Protein AF-A0A533X946-F1 (afdb_monomer_lite)

pLDDT: mean 72.22, std 24.06, range [24.86, 98.38]

Sequence (291 aa):
MRWPLGLLCRGLSRRAGWLLCLAQVRTSFFHLSPDLLTFFNRPIFSWRFLQRPCRRFKGPSRAKWNPVLLARELNPACLVKLPRFTRNELIILVAIGVLTPLIDDRVEHFLVTFFANISGSLNVFDYTGGPLNSDLLISWEQYGGVLAGFLVRKPGAATLAMTINGFGQFFRDGFVGPHHLFYGFAGLGADVVFWAFRYKRYDAAASSLAGIAAQFFWVPLTYAYHVTYIYPLSFIGTDLVTRVFGGAVGNGLIGAGIGVAILEAGRRAGLRLGSGKLPEMPSAPVRFERA

Foldseek 3Di:
DDDDDDDDDDDDDPPPVVVVVVVVVVVVVVPPDPCVVVVVVDPPDDPPVPFDCDDDPPDDDDDDDDPVVVVVPPDPVRPPPFDDDDPVLVVVLLCLLQVLLVVLVVQLVVVLVVVVVCCVPDVPDPVVPPDQVVLLSNLQSLLSLLLQCLQRLGALRSLSSQCSNLVNQCVVVPPLRPLSNCSSQLSVQLSVLCVVVVSPDQALVSLLNSLLRSLVSCVVSCVPSVVCVVDDPVSVVSSNVSSSVSSSVSNRVVSSVVNVVVCVVCVVVVHPRGDDDDPPHPPDPDDPDDD

Radius of gyration: 22.9 Å; chains: 1; bounding box: 69×70×53 Å

Structure (mmCIF, N/CA/C/O backbone):
data_AF-A0A533X946-F1
#
_entry.id   AF-A0A533X946-F1
#
loop_
_atom_site.group_PDB
_atom_site.id
_atom_site.type_symbol
_atom_site.label_atom_id
_atom_site.label_alt_id
_atom_site.label_comp_id
_atom_site.label_asym_id
_atom_site.label_entity_id
_atom_site.label_seq_id
_atom_site.pdbx_PDB_ins_code
_atom_site.Cartn_x
_atom_site.Cartn_y
_atom_site.Cartn_z
_atom_site.occupancy
_atom_site.B_iso_or_equiv
_atom_site.auth_seq_id
_atom_site.auth_comp_id
_atom_site.auth_asym_id
_atom_site.auth_atom_id
_atom_site.pdbx_PDB_model_num
ATOM 1 N N . MET A 1 1 ? 27.924 7.967 -18.794 1.00 30.27 1 MET A N 1
ATOM 2 C CA . MET A 1 1 ? 28.129 9.320 -18.228 1.00 30.27 1 MET A CA 1
ATOM 3 C C . MET A 1 1 ? 28.154 9.205 -16.710 1.00 30.27 1 MET A C 1
ATOM 5 O O . MET A 1 1 ? 27.146 8.823 -16.137 1.00 30.27 1 MET A O 1
ATOM 9 N N . ARG A 1 2 ? 29.312 9.429 -16.074 1.00 26.77 2 ARG A N 1
ATOM 10 C CA . ARG A 1 2 ? 29.473 9.464 -14.608 1.00 26.77 2 ARG A CA 1
ATOM 11 C C . ARG A 1 2 ? 29.521 10.930 -14.179 1.00 26.77 2 ARG A C 1
ATOM 13 O O . ARG A 1 2 ? 30.328 11.669 -14.733 1.00 26.77 2 ARG A O 1
ATOM 20 N N . TRP A 1 3 ? 28.688 11.330 -13.223 1.00 24.86 3 TRP A N 1
ATOM 21 C CA . TRP A 1 3 ? 28.738 12.659 -12.603 1.00 24.86 3 TRP A CA 1
ATOM 22 C C . TRP A 1 3 ? 29.331 12.562 -11.188 1.00 24.86 3 TRP A C 1
ATOM 24 O O . TRP A 1 3 ? 29.092 11.559 -10.510 1.00 24.86 3 TRP A O 1
ATOM 34 N N . PRO A 1 4 ? 30.134 13.546 -10.741 1.00 34.59 4 PRO A N 1
ATOM 35 C CA . PRO A 1 4 ? 30.885 13.456 -9.497 1.00 34.59 4 PRO A CA 1
ATOM 36 C C . PRO A 1 4 ? 30.054 13.956 -8.306 1.00 34.59 4 PRO A C 1
ATOM 38 O O . PRO A 1 4 ? 29.604 15.097 -8.276 1.00 34.59 4 PRO A O 1
ATOM 41 N N . LEU A 1 5 ? 29.901 13.104 -7.293 1.00 32.34 5 LEU A N 1
ATOM 42 C CA . LEU A 1 5 ? 29.461 13.476 -5.948 1.00 32.34 5 LEU A CA 1
ATOM 43 C C . LEU A 1 5 ? 30.700 13.820 -5.118 1.00 32.34 5 LEU A C 1
ATOM 45 O O . LEU A 1 5 ? 31.464 12.941 -4.722 1.00 32.34 5 LEU A O 1
ATOM 49 N N . GLY A 1 6 ? 30.908 15.104 -4.854 1.00 29.08 6 GLY A N 1
ATOM 50 C CA . GLY A 1 6 ? 31.961 15.559 -3.962 1.00 29.08 6 GLY A CA 1
ATOM 51 C C . GLY A 1 6 ? 31.770 17.017 -3.576 1.00 29.08 6 GLY A C 1
ATOM 52 O O . GLY A 1 6 ? 31.586 17.856 -4.444 1.00 29.08 6 GLY A O 1
ATOM 53 N N . LEU A 1 7 ? 31.904 17.278 -2.273 1.00 32.03 7 LEU A N 1
ATOM 54 C CA . LEU A 1 7 ? 31.881 18.574 -1.584 1.00 32.03 7 LEU A CA 1
ATOM 55 C C . LEU A 1 7 ? 30.505 19.130 -1.198 1.00 32.03 7 LEU A C 1
ATOM 57 O O . LEU A 1 7 ? 30.005 20.057 -1.814 1.00 32.03 7 LEU A O 1
ATOM 61 N N . LEU A 1 8 ? 29.991 18.676 -0.053 1.00 32.28 8 LEU A N 1
ATOM 62 C CA . LEU A 1 8 ? 29.685 19.581 1.064 1.00 32.28 8 LEU A CA 1
ATOM 63 C C . LEU A 1 8 ? 29.530 18.746 2.347 1.00 32.28 8 LEU A C 1
ATOM 65 O O . LEU A 1 8 ? 28.508 18.105 2.536 1.00 32.28 8 LEU A O 1
ATOM 69 N N . CYS A 1 9 ? 30.604 18.676 3.145 1.00 33.53 9 CYS A N 1
ATOM 70 C CA . CYS A 1 9 ? 30.676 18.311 4.578 1.00 33.53 9 CYS A CA 1
ATOM 71 C C . CYS A 1 9 ? 32.059 17.717 4.901 1.00 33.53 9 CYS A C 1
ATOM 73 O O . CYS A 1 9 ? 32.204 16.545 5.249 1.00 33.53 9 CYS A O 1
ATOM 75 N N . ARG A 1 10 ? 33.112 18.536 4.789 1.00 34.34 10 ARG A N 1
ATOM 76 C CA . ARG A 1 10 ? 34.357 18.293 5.529 1.00 34.34 10 ARG A CA 1
ATOM 77 C C . ARG A 1 10 ? 34.347 19.203 6.747 1.00 34.34 10 ARG A C 1
ATOM 79 O O . ARG A 1 10 ? 34.322 20.415 6.592 1.00 34.34 10 ARG A O 1
ATOM 86 N N . GLY A 1 11 ? 34.406 18.599 7.930 1.00 35.34 11 GLY A N 1
ATOM 87 C CA . GLY A 1 11 ? 34.792 19.300 9.151 1.00 35.34 11 GLY A CA 1
ATOM 88 C C . GLY A 1 11 ? 33.697 19.446 10.198 1.00 35.34 11 GLY A C 1
ATOM 89 O O . GLY A 1 11 ? 33.348 20.562 10.537 1.00 35.34 11 GLY A O 1
ATOM 90 N N . LEU A 1 12 ? 33.202 18.338 10.760 1.00 34.66 12 LEU A N 1
ATOM 91 C CA . LEU A 1 12 ? 32.706 18.313 12.143 1.00 34.66 12 LEU A CA 1
ATOM 92 C C . LEU A 1 12 ? 32.782 16.883 12.705 1.00 34.66 12 LEU A C 1
ATOM 94 O O . LEU A 1 12 ? 32.449 15.901 12.044 1.00 34.66 12 LEU A O 1
ATOM 98 N N . SER A 1 13 ? 33.307 16.786 13.925 1.00 38.44 13 SER A N 1
ATOM 99 C CA . SER A 1 13 ? 33.617 15.559 14.667 1.00 38.44 13 SER A CA 1
ATOM 100 C C . SER A 1 13 ? 32.424 14.591 14.783 1.00 38.44 13 SER A C 1
ATOM 102 O O . SER A 1 13 ? 31.322 14.965 15.189 1.00 38.44 13 SER A O 1
ATOM 104 N N . ARG A 1 14 ? 32.681 13.309 14.470 1.00 45.84 14 ARG A N 1
ATOM 105 C CA . ARG A 1 14 ? 31.709 12.212 14.260 1.00 45.84 14 ARG A CA 1
ATOM 106 C C . ARG A 1 14 ? 30.836 11.810 15.461 1.00 45.84 14 ARG A C 1
ATOM 108 O O . ARG A 1 14 ? 30.010 10.919 15.300 1.00 45.84 14 ARG A O 1
ATOM 115 N N . ARG A 1 15 ? 30.968 12.416 16.646 1.00 39.94 15 ARG A N 1
ATOM 116 C CA . ARG A 1 15 ? 30.149 12.036 17.822 1.00 39.94 15 ARG A CA 1
ATOM 117 C C . ARG A 1 15 ? 29.290 13.155 18.415 1.00 39.94 15 ARG A C 1
ATOM 119 O O . ARG A 1 15 ? 28.315 12.843 19.084 1.00 39.94 15 ARG A O 1
ATOM 126 N N . ALA A 1 16 ? 29.571 14.427 18.122 1.00 36.31 16 ALA A N 1
ATOM 127 C CA . ALA A 1 16 ? 28.814 15.552 18.690 1.00 36.31 16 ALA A CA 1
ATOM 128 C C . ALA A 1 16 ? 27.692 16.075 17.768 1.00 36.31 16 ALA A C 1
ATOM 130 O O . ALA A 1 16 ? 26.667 16.545 18.256 1.00 36.31 16 ALA A O 1
ATOM 131 N N . GLY A 1 17 ? 27.834 15.942 16.441 1.00 37.16 17 GLY A N 1
ATOM 132 C CA . GLY A 1 17 ? 26.843 16.457 15.479 1.00 37.16 17 GLY A CA 1
ATOM 133 C C . GLY A 1 17 ? 25.493 15.726 15.497 1.00 37.16 17 GLY A C 1
ATOM 134 O O . GLY A 1 17 ? 24.455 16.339 15.264 1.00 37.16 17 GLY A O 1
ATOM 135 N N . TRP A 1 18 ? 25.484 14.433 15.838 1.00 36.62 18 TRP A N 1
ATOM 136 C CA . TRP A 1 18 ? 24.264 13.614 15.843 1.00 36.62 18 TRP A CA 1
ATOM 137 C C . TRP A 1 18 ? 23.292 13.978 16.970 1.00 36.62 18 TRP A C 1
ATOM 139 O O . TRP A 1 18 ? 22.083 13.991 16.753 1.00 36.62 18 TRP A O 1
ATOM 149 N N . LEU A 1 19 ? 23.802 14.328 18.155 1.00 34.16 19 LEU A N 1
ATOM 150 C CA . LEU A 1 19 ? 22.962 14.693 19.302 1.00 34.16 19 LEU A CA 1
ATOM 151 C C . LEU A 1 19 ? 22.328 16.081 19.139 1.00 34.16 19 LEU A C 1
ATOM 153 O O . LEU A 1 19 ? 21.172 16.265 19.513 1.00 34.16 19 LEU A O 1
ATOM 157 N N . LEU A 1 20 ? 23.034 17.028 18.514 1.00 35.69 20 LEU A N 1
ATOM 158 C CA . LEU A 1 20 ? 22.491 18.354 18.198 1.00 35.69 20 LEU A CA 1
ATOM 159 C C . LEU A 1 20 ? 21.458 18.305 17.063 1.00 35.69 20 LEU A C 1
ATOM 161 O O . LEU A 1 20 ? 20.427 18.966 17.155 1.00 35.69 20 LEU A O 1
ATOM 165 N N . CYS A 1 21 ? 21.659 17.459 16.047 1.00 36.31 21 CYS A N 1
ATOM 166 C CA . CYS A 1 21 ? 20.680 17.289 14.969 1.00 36.31 21 CYS A CA 1
ATOM 167 C C . CYS A 1 21 ? 19.390 16.598 15.467 1.00 36.31 21 CYS A C 1
ATOM 169 O O . CYS A 1 21 ? 18.287 17.039 15.147 1.00 36.31 21 CYS A O 1
ATOM 171 N N . LEU A 1 22 ? 19.503 15.594 16.349 1.00 35.66 22 LEU A N 1
ATOM 172 C CA . LEU A 1 22 ? 18.345 14.942 16.983 1.00 35.66 22 LEU A CA 1
ATOM 173 C C . LEU A 1 22 ? 17.603 15.854 17.974 1.00 35.66 22 LEU A C 1
ATOM 175 O O . LEU A 1 22 ? 16.376 15.786 18.061 1.00 35.66 22 LEU A O 1
ATOM 179 N N . ALA A 1 23 ? 18.307 16.736 18.691 1.00 34.09 23 ALA A N 1
ATOM 180 C CA . ALA A 1 23 ? 17.674 17.712 19.580 1.00 34.09 23 ALA A CA 1
ATOM 181 C C . ALA A 1 23 ? 16.903 18.798 18.805 1.00 34.09 23 ALA A C 1
ATOM 183 O O . ALA A 1 23 ? 15.827 19.206 19.241 1.00 34.09 23 ALA A O 1
ATOM 184 N N . GLN A 1 24 ? 17.395 19.204 17.630 1.00 30.98 24 GLN A N 1
ATOM 185 C CA . GLN A 1 24 ? 16.765 20.235 16.795 1.00 30.98 24 GLN A CA 1
ATOM 186 C C . GLN A 1 24 ? 15.549 19.717 16.003 1.00 30.98 24 GLN A C 1
ATOM 188 O O . GLN A 1 24 ? 14.586 20.453 15.773 1.00 30.98 24 GLN A O 1
ATOM 193 N N . VAL A 1 25 ? 15.535 18.423 15.659 1.00 35.91 25 VAL A N 1
ATOM 194 C CA . VAL A 1 25 ? 14.353 17.747 15.092 1.00 35.91 25 VAL A CA 1
ATOM 195 C C . VAL A 1 25 ? 13.258 17.559 16.153 1.00 35.91 25 VAL A C 1
ATOM 197 O O . VAL A 1 25 ? 12.074 17.678 15.839 1.00 35.91 25 VAL A O 1
ATOM 200 N N . ARG A 1 26 ? 13.620 17.355 17.430 1.00 29.06 26 ARG A N 1
ATOM 201 C CA . ARG A 1 26 ? 12.652 17.154 18.526 1.00 29.06 26 ARG A CA 1
ATOM 202 C C . ARG A 1 26 ? 11.848 18.413 18.875 1.00 29.06 26 ARG A C 1
ATOM 204 O O . ARG A 1 26 ? 10.704 18.289 19.303 1.00 29.06 26 ARG A O 1
ATOM 211 N N . THR A 1 27 ? 12.413 19.604 18.681 1.00 29.33 27 THR A N 1
ATOM 212 C CA . THR A 1 27 ? 11.744 20.884 18.977 1.00 29.33 27 THR A CA 1
ATOM 213 C C . THR A 1 27 ? 10.990 21.468 17.780 1.00 29.33 27 THR A C 1
ATOM 215 O O . THR A 1 27 ? 10.003 22.172 17.976 1.00 29.33 27 THR A O 1
ATOM 218 N N . SER A 1 28 ? 11.373 21.121 16.548 1.00 29.91 28 SER A N 1
ATOM 219 C CA . SER A 1 28 ? 10.728 21.655 15.336 1.00 29.91 28 SER A CA 1
ATOM 220 C C . SER A 1 28 ? 9.465 20.884 14.918 1.00 29.91 28 SER A C 1
ATOM 222 O O . SER A 1 28 ? 8.588 21.448 14.269 1.00 29.91 28 SER A O 1
ATOM 224 N N . PHE A 1 29 ? 9.316 19.615 15.324 1.00 29.36 29 PHE A N 1
ATOM 225 C CA . PHE A 1 29 ? 8.153 18.787 14.956 1.00 29.36 29 PHE A CA 1
ATOM 226 C C . PHE A 1 29 ? 6.881 19.068 15.777 1.00 29.36 29 PHE A C 1
ATOM 228 O O . PHE A 1 29 ? 5.782 18.736 15.338 1.00 29.36 29 PHE A O 1
ATOM 235 N N . PHE A 1 30 ? 6.995 19.700 16.952 1.00 29.03 30 PHE A N 1
ATOM 236 C CA . PHE A 1 30 ? 5.845 19.978 17.828 1.00 29.03 30 PHE A CA 1
ATOM 237 C C . PHE A 1 30 ? 5.130 21.310 17.544 1.00 29.03 30 PHE A C 1
ATOM 239 O O . PHE A 1 30 ? 4.105 21.588 18.163 1.00 29.03 30 PHE A O 1
ATOM 246 N N . HIS A 1 31 ? 5.604 22.096 16.571 1.00 29.56 31 HIS A N 1
ATOM 247 C CA . HIS A 1 31 ? 4.958 23.338 16.122 1.00 29.56 31 HIS A CA 1
ATOM 248 C C . HIS A 1 31 ? 4.189 23.203 14.793 1.00 29.56 31 HIS A C 1
ATOM 250 O O . HIS A 1 31 ? 3.885 24.204 14.145 1.00 29.56 31 HIS A O 1
ATOM 256 N N . LEU A 1 32 ? 3.816 21.981 14.390 1.00 33.91 32 LEU A N 1
ATOM 257 C CA . LEU A 1 32 ? 2.877 21.770 13.284 1.00 33.91 32 LEU A CA 1
ATOM 258 C C . LEU A 1 32 ? 1.478 22.289 13.670 1.00 33.91 32 LEU A C 1
ATOM 260 O O . LEU A 1 32 ? 0.739 21.671 14.433 1.00 33.91 32 LEU A O 1
ATOM 264 N N . SER A 1 33 ? 1.195 23.482 13.140 1.00 35.41 33 SER A N 1
ATOM 265 C CA . SER A 1 33 ? -0.011 24.307 13.252 1.00 35.41 33 SER A CA 1
ATOM 266 C C . SER A 1 33 ? -1.349 23.532 13.206 1.00 35.41 33 SER A C 1
ATOM 268 O O . SER A 1 33 ? -1.456 22.521 12.504 1.00 35.41 33 SER A O 1
ATOM 270 N N . PRO A 1 34 ? -2.423 24.054 13.842 1.00 36.47 34 PRO A N 1
ATOM 271 C CA . PRO A 1 34 ? -3.815 23.627 13.626 1.00 36.47 34 PRO A CA 1
ATOM 272 C C . PRO A 1 34 ? -4.320 23.657 12.159 1.00 36.47 34 PRO A C 1
ATOM 274 O O . PRO A 1 34 ? -5.429 23.188 11.897 1.00 36.47 34 PRO A O 1
ATOM 277 N N . ASP A 1 35 ? -3.531 24.131 11.188 1.00 41.03 35 ASP A N 1
ATOM 278 C CA . ASP A 1 35 ? -3.922 24.268 9.774 1.00 41.03 35 ASP A CA 1
ATOM 279 C C . ASP A 1 35 ? -3.902 22.973 8.938 1.00 41.03 35 ASP A C 1
ATOM 281 O O . ASP A 1 35 ? -4.516 22.903 7.871 1.00 41.03 35 ASP A O 1
ATOM 285 N N . LEU A 1 36 ? -3.262 21.895 9.402 1.00 36.25 36 LEU A N 1
ATOM 286 C CA . LEU A 1 36 ? -3.293 20.629 8.651 1.00 36.25 36 LEU A CA 1
ATOM 287 C C . LEU A 1 36 ? -4.702 20.000 8.652 1.00 36.25 36 LEU A C 1
ATOM 289 O O . LEU A 1 36 ? -5.127 19.379 7.677 1.00 36.25 36 LEU A O 1
ATOM 293 N N . LEU A 1 37 ? -5.462 20.225 9.731 1.00 37.78 37 LEU A N 1
ATOM 294 C CA . LEU A 1 37 ? -6.855 19.791 9.873 1.00 37.78 37 LEU A CA 1
ATOM 295 C C . LEU A 1 37 ? -7.803 20.532 8.920 1.00 37.78 37 LEU A C 1
ATOM 297 O O . LEU A 1 37 ? -8.805 19.955 8.500 1.00 37.78 37 LEU A O 1
ATOM 301 N N . THR A 1 38 ? -7.511 21.787 8.565 1.00 43.38 38 THR A N 1
ATOM 302 C CA . THR A 1 38 ? -8.323 22.562 7.615 1.00 43.38 38 THR A CA 1
ATOM 303 C C . THR A 1 38 ? -7.981 22.225 6.166 1.00 43.38 38 THR A C 1
ATOM 305 O O . THR A 1 38 ? -8.885 22.246 5.329 1.00 43.38 38 THR A O 1
ATOM 308 N N . PHE A 1 39 ? -6.738 21.831 5.865 1.00 38.72 39 PHE A N 1
ATOM 309 C CA . PHE A 1 39 ? -6.336 21.415 4.517 1.00 38.72 39 PHE A CA 1
ATOM 310 C C . PHE A 1 39 ? -7.031 20.117 4.069 1.00 38.72 39 PHE A C 1
ATOM 312 O O . PHE A 1 39 ? -7.608 20.074 2.982 1.00 38.72 39 PHE A O 1
ATOM 319 N N . PHE A 1 40 ? -7.104 19.101 4.938 1.00 38.03 40 PHE A N 1
ATOM 320 C CA . PHE A 1 40 ? -7.821 17.848 4.642 1.00 38.03 40 PHE A CA 1
ATOM 321 C C . PHE A 1 40 ? -9.355 17.967 4.674 1.00 38.03 40 PHE A C 1
ATOM 323 O O . PHE A 1 40 ? -10.052 17.044 4.255 1.00 38.03 40 PHE A O 1
ATOM 330 N N . ASN A 1 41 ? -9.896 19.102 5.128 1.00 37.25 41 ASN A N 1
ATOM 331 C CA . ASN A 1 41 ? -11.336 19.374 5.143 1.00 37.25 41 ASN A CA 1
ATOM 332 C C . ASN A 1 41 ? -11.816 20.168 3.911 1.00 37.25 41 ASN A C 1
ATOM 334 O O . ASN A 1 41 ? -13.006 20.477 3.813 1.00 37.25 41 ASN A O 1
ATOM 338 N N . ARG A 1 42 ? -10.921 20.522 2.970 1.00 34.03 42 ARG A N 1
ATOM 339 C CA . ARG A 1 42 ? -11.300 21.211 1.726 1.00 34.03 42 ARG A CA 1
ATOM 340 C C . ARG A 1 42 ? -11.624 20.221 0.597 1.00 34.03 42 ARG A C 1
ATOM 342 O O . ARG A 1 42 ? -10.890 19.256 0.388 1.00 34.03 42 ARG A O 1
ATOM 349 N N . PRO A 1 43 ? -12.688 20.466 -0.190 1.00 35.06 43 PRO A N 1
ATOM 350 C CA . PRO A 1 43 ? -13.127 19.568 -1.251 1.00 35.06 43 PRO A CA 1
ATOM 351 C C . PRO A 1 43 ? -12.322 19.822 -2.535 1.00 35.06 43 PRO A C 1
ATOM 353 O O . PRO A 1 43 ? -12.846 20.377 -3.495 1.00 35.06 43 PRO A O 1
ATOM 356 N N . ILE A 1 44 ? -11.032 19.473 -2.559 1.00 38.25 44 ILE A N 1
ATOM 357 C CA . ILE A 1 44 ? -10.194 19.652 -3.765 1.00 38.25 44 ILE A CA 1
ATOM 358 C C . ILE A 1 44 ? -10.252 18.413 -4.681 1.00 38.25 44 ILE A C 1
ATOM 360 O O . ILE A 1 44 ? -10.018 18.518 -5.881 1.00 38.25 44 ILE A O 1
ATOM 364 N N . PHE A 1 45 ? -10.681 17.254 -4.169 1.00 36.06 45 PHE A N 1
ATOM 365 C CA . PHE A 1 45 ? -10.858 16.035 -4.965 1.00 36.06 45 PHE A CA 1
ATOM 366 C C . PHE A 1 45 ? -12.344 15.739 -5.227 1.00 36.06 45 PHE A C 1
ATOM 368 O O . PHE A 1 45 ? -13.117 15.424 -4.320 1.00 36.06 45 PHE A O 1
ATOM 375 N N . SER A 1 46 ? -12.763 15.855 -6.489 1.00 35.84 46 SER A N 1
ATOM 376 C CA . SER A 1 46 ? -14.130 15.568 -6.939 1.00 35.84 46 SER A CA 1
ATOM 377 C C . SER A 1 46 ? -14.336 14.055 -7.111 1.00 35.84 46 SER A C 1
ATOM 379 O O . SER A 1 46 ? -14.174 13.510 -8.203 1.00 35.84 46 SER A O 1
ATOM 381 N N . TRP A 1 47 ? -14.759 13.379 -6.043 1.00 43.38 47 TRP A N 1
ATOM 382 C CA . TRP A 1 47 ? -15.085 11.946 -6.000 1.00 43.38 47 TRP A CA 1
ATOM 383 C C . TRP A 1 47 ? -16.413 11.588 -6.698 1.00 43.38 47 TRP A C 1
ATOM 385 O O . TRP A 1 47 ? -17.314 11.006 -6.090 1.00 43.38 47 TRP A O 1
ATOM 395 N N . ARG A 1 48 ? -16.569 11.923 -7.988 1.00 42.19 48 ARG A N 1
ATOM 396 C CA . ARG A 1 48 ? -17.802 11.631 -8.758 1.00 42.19 48 ARG A CA 1
ATOM 397 C C . ARG A 1 48 ? -18.167 10.143 -8.777 1.00 42.19 48 ARG A C 1
ATOM 399 O O . ARG A 1 48 ? -19.344 9.821 -8.871 1.00 42.19 48 ARG A O 1
ATOM 406 N N . PHE A 1 49 ? -17.192 9.250 -8.607 1.00 44.22 49 PHE A N 1
ATOM 407 C CA . PHE A 1 49 ? -17.418 7.802 -8.576 1.00 44.22 49 PHE A CA 1
ATOM 408 C C . PHE A 1 49 ? -18.140 7.303 -7.309 1.00 44.22 49 PHE A C 1
ATOM 410 O O . PHE A 1 49 ? -18.680 6.203 -7.302 1.00 44.22 49 PHE A O 1
ATOM 417 N N . LEU A 1 50 ? -18.194 8.111 -6.242 1.00 43.28 50 LEU A N 1
ATOM 418 C CA . LEU A 1 50 ? -18.894 7.760 -5.000 1.00 43.28 50 LEU A CA 1
ATOM 419 C C . LEU A 1 50 ? -20.355 8.225 -4.976 1.00 43.28 50 LEU A C 1
ATOM 421 O O . LEU A 1 50 ? -21.073 7.913 -4.026 1.00 43.28 50 LEU A O 1
ATOM 425 N N . GLN A 1 51 ? -20.829 8.956 -5.990 1.00 44.19 51 GLN A N 1
ATOM 426 C CA . GLN A 1 51 ? -22.210 9.428 -6.009 1.00 44.19 51 GLN A CA 1
ATOM 427 C C . GLN A 1 51 ? -23.169 8.231 -6.051 1.00 44.19 51 GLN A C 1
ATOM 429 O O . GLN A 1 51 ? -23.132 7.409 -6.966 1.00 44.19 51 GLN A O 1
ATOM 434 N N . ARG A 1 52 ? -24.060 8.135 -5.051 1.00 42.22 52 ARG A N 1
ATOM 435 C CA . ARG A 1 52 ? -25.233 7.255 -5.154 1.00 42.22 52 ARG A CA 1
ATOM 436 C C . ARG A 1 52 ? -25.966 7.601 -6.456 1.00 42.22 52 ARG A C 1
ATOM 438 O O . ARG A 1 52 ? -25.974 8.778 -6.821 1.00 42.22 52 ARG A O 1
ATOM 445 N N . PRO A 1 53 ? -26.636 6.641 -7.117 1.00 43.50 53 PRO A N 1
ATOM 446 C CA . PRO A 1 53 ? -27.552 6.953 -8.204 1.00 43.50 53 PRO A CA 1
ATOM 447 C C . PRO A 1 53 ? -28.727 7.765 -7.638 1.00 43.50 53 PRO A C 1
ATOM 449 O O . PRO A 1 53 ? -29.779 7.235 -7.288 1.00 43.50 53 PRO A O 1
ATOM 452 N N . CYS A 1 54 ? -28.532 9.074 -7.490 1.00 46.62 54 CYS A N 1
ATOM 453 C CA . CYS A 1 54 ? -29.614 10.024 -7.338 1.00 46.62 54 CYS A CA 1
ATOM 454 C C . CYS A 1 54 ? -30.427 9.945 -8.635 1.00 46.62 54 CYS A C 1
ATOM 456 O O . CYS A 1 54 ? -29.857 9.927 -9.727 1.00 46.62 54 CYS A O 1
ATOM 458 N N . ARG A 1 55 ? -31.752 9.793 -8.500 1.00 49.47 55 ARG A N 1
ATOM 459 C CA . ARG A 1 55 ? -32.707 9.612 -9.604 1.00 49.47 55 ARG A CA 1
ATOM 460 C C . ARG A 1 55 ? -32.307 10.422 -10.843 1.00 49.47 55 ARG A C 1
ATOM 462 O O . ARG A 1 55 ? -32.090 11.625 -10.753 1.00 49.47 55 ARG A O 1
ATOM 469 N N . ARG A 1 56 ? -32.254 9.720 -11.979 1.00 48.56 56 ARG A N 1
ATOM 470 C CA . ARG A 1 56 ? -31.972 10.204 -13.339 1.00 48.56 56 ARG A CA 1
ATOM 471 C C . ARG A 1 56 ? -32.537 11.617 -13.547 1.00 48.56 56 ARG A C 1
ATOM 473 O O . ARG A 1 56 ? -33.751 11.786 -13.659 1.00 48.56 56 ARG A O 1
ATOM 480 N N . PHE A 1 57 ? -31.656 12.614 -13.574 1.00 48.66 57 PHE A N 1
ATOM 481 C CA . PHE A 1 57 ? -32.019 13.998 -13.868 1.00 48.66 57 PHE A CA 1
ATOM 482 C C . PHE A 1 57 ? -32.487 14.052 -15.331 1.00 48.66 57 PHE A C 1
ATOM 484 O O . PHE A 1 57 ? -31.687 13.894 -16.253 1.00 48.66 57 PHE A O 1
ATOM 491 N N . LYS A 1 58 ? -33.799 14.189 -15.564 1.00 49.56 58 LYS A N 1
ATOM 492 C CA . LYS A 1 58 ? -34.360 14.472 -16.894 1.00 49.56 58 LYS A CA 1
ATOM 493 C C . LYS A 1 58 ? -34.149 15.963 -17.181 1.00 49.56 58 LYS A C 1
ATOM 495 O O . LYS A 1 58 ? -35.049 16.763 -16.967 1.00 49.56 58 LYS A O 1
ATOM 500 N N . GLY A 1 59 ? -32.938 16.329 -17.595 1.00 53.41 59 GLY A N 1
ATOM 501 C CA . GLY A 1 59 ? -32.606 17.678 -18.062 1.00 53.41 59 GLY A CA 1
ATOM 502 C C . GLY A 1 59 ? -32.654 17.782 -19.596 1.00 53.41 59 GLY A C 1
ATOM 503 O O . GLY A 1 59 ? -32.330 16.800 -20.270 1.00 53.41 59 GLY A O 1
ATOM 504 N N . PRO A 1 60 ? -33.063 18.933 -20.164 1.00 46.59 60 PRO A N 1
ATOM 505 C CA . PRO A 1 60 ? -33.256 19.122 -21.603 1.00 46.59 60 PRO A CA 1
ATOM 506 C C . PRO A 1 60 ? -31.935 19.093 -22.392 1.00 46.59 60 PRO A C 1
ATOM 508 O O . PRO A 1 60 ? -30.895 19.581 -21.953 1.00 46.59 60 PRO A O 1
ATOM 511 N N . SER A 1 61 ? -31.994 18.522 -23.595 1.00 53.19 61 SER A N 1
ATOM 512 C CA . SER A 1 61 ? -30.869 17.960 -24.357 1.00 53.19 61 SER A CA 1
ATOM 513 C C . SER A 1 61 ? -29.876 18.941 -25.010 1.00 53.19 61 SER A C 1
ATOM 515 O O . SER A 1 61 ? -29.125 18.523 -25.890 1.00 53.19 61 SER A O 1
ATOM 517 N N . ARG A 1 62 ? -29.820 20.227 -24.634 1.00 56.25 62 ARG A N 1
ATOM 518 C CA . ARG A 1 62 ? -28.966 21.221 -25.332 1.00 56.25 62 ARG A CA 1
ATOM 519 C C . ARG A 1 62 ? -28.341 22.320 -24.458 1.00 56.25 62 ARG A C 1
ATOM 521 O O . ARG A 1 62 ? -28.074 23.415 -24.948 1.00 56.25 62 ARG A O 1
ATOM 528 N N . ALA A 1 63 ? -28.063 22.063 -23.182 1.00 53.91 63 ALA A N 1
ATOM 529 C CA . ALA A 1 63 ? -27.340 23.035 -22.358 1.00 53.91 63 ALA A CA 1
ATOM 530 C C . ALA A 1 63 ? -25.816 22.939 -22.578 1.00 53.91 63 ALA A C 1
ATOM 532 O O . ALA A 1 63 ? -25.194 21.903 -22.351 1.00 53.91 63 ALA A O 1
ATOM 533 N N . LYS A 1 64 ? -25.224 24.048 -23.032 1.00 56.75 64 LYS A N 1
ATOM 534 C CA . LYS A 1 64 ? -23.781 24.276 -23.204 1.00 56.75 64 LYS A CA 1
ATOM 535 C C . LYS A 1 64 ? -23.058 23.977 -21.877 1.00 56.75 64 LYS A C 1
ATOM 537 O O . LYS A 1 64 ? -23.405 24.559 -20.851 1.00 56.75 64 LYS A O 1
ATOM 542 N N . TRP A 1 65 ? -22.085 23.062 -21.888 1.00 54.31 65 TRP A N 1
ATOM 543 C CA . TRP A 1 65 ? -21.369 22.600 -20.691 1.00 54.31 65 TRP A CA 1
ATOM 544 C C . TRP A 1 65 ? -20.660 23.758 -19.973 1.00 54.31 65 TRP A C 1
ATOM 546 O O . TRP A 1 65 ? -19.610 24.215 -20.416 1.00 54.31 65 TRP A O 1
ATOM 556 N N . ASN A 1 66 ? -21.216 24.218 -18.848 1.00 66.75 66 ASN A N 1
ATOM 557 C CA . ASN A 1 66 ? -20.555 25.157 -17.945 1.00 66.75 66 ASN A CA 1
ATOM 558 C C . ASN A 1 66 ? -20.298 24.465 -16.589 1.00 66.75 66 ASN A C 1
ATOM 560 O O . ASN A 1 66 ? -21.249 24.220 -15.839 1.00 66.75 66 ASN A O 1
ATOM 564 N N . PRO A 1 67 ? -19.037 24.137 -16.250 1.00 57.19 67 PRO A N 1
ATOM 565 C CA . PRO A 1 67 ? -18.707 23.385 -15.038 1.00 57.19 67 PRO A CA 1
ATOM 566 C C . PRO A 1 67 ? -19.064 24.130 -13.740 1.00 57.19 67 PRO A C 1
ATOM 568 O O . PRO A 1 67 ? -19.309 23.484 -12.722 1.00 57.19 67 PRO A O 1
ATOM 571 N N . VAL A 1 68 ? -19.162 25.465 -13.776 1.00 58.19 68 VAL A N 1
ATOM 572 C CA . VAL A 1 68 ? -19.504 26.297 -12.609 1.00 58.19 68 VAL A CA 1
ATOM 573 C C . VAL A 1 68 ? -20.997 26.213 -12.274 1.00 58.19 68 VAL A C 1
ATOM 575 O O . VAL A 1 68 ? -21.365 26.131 -11.103 1.00 58.19 68 VAL A O 1
ATOM 578 N N . LEU A 1 69 ? -21.865 26.162 -13.290 1.00 56.19 69 LEU A N 1
ATOM 579 C CA . LEU A 1 69 ? -23.310 25.968 -13.100 1.00 56.19 69 LEU A CA 1
ATOM 580 C C . LEU A 1 69 ? -23.624 24.554 -12.599 1.00 56.19 69 LEU A C 1
ATOM 582 O O . LEU A 1 69 ? -24.453 24.384 -11.709 1.00 56.19 69 LEU A O 1
ATOM 586 N N . LEU A 1 70 ? -22.888 23.552 -13.090 1.00 55.59 70 LEU A N 1
ATOM 587 C CA . LEU A 1 70 ? -23.055 22.160 -12.671 1.00 55.59 70 LEU A CA 1
ATOM 588 C C . LEU A 1 70 ? -22.728 21.952 -11.182 1.00 55.59 70 LEU A C 1
ATOM 590 O O . LEU A 1 70 ? -23.380 21.159 -10.512 1.00 55.59 70 LEU A O 1
ATOM 594 N N . ALA A 1 71 ? -21.735 22.672 -10.651 1.00 55.19 71 ALA A N 1
ATOM 595 C CA . ALA A 1 71 ? -21.391 22.617 -9.231 1.00 55.19 71 ALA A CA 1
ATOM 596 C C . ALA A 1 71 ? -22.465 23.259 -8.334 1.00 55.19 71 ALA A C 1
ATOM 598 O O . ALA A 1 71 ? -22.650 22.817 -7.202 1.00 55.19 71 ALA A O 1
ATOM 599 N N . ARG A 1 72 ? -23.192 24.268 -8.842 1.00 55.12 72 ARG A N 1
ATOM 600 C CA . ARG A 1 72 ? -24.293 24.941 -8.131 1.00 55.12 72 ARG A CA 1
ATOM 601 C C . ARG A 1 72 ? -25.589 24.126 -8.114 1.00 55.12 72 ARG A C 1
ATOM 603 O O . ARG A 1 72 ? -26.342 24.237 -7.154 1.00 55.12 72 ARG A O 1
ATOM 610 N N . GLU A 1 73 ? -25.831 23.309 -9.139 1.00 55.31 73 GLU A N 1
ATOM 611 C CA . GLU A 1 73 ? -27.015 22.436 -9.220 1.00 55.31 73 GLU A CA 1
ATOM 612 C C . GLU A 1 73 ? -26.833 21.053 -8.578 1.00 55.31 73 GLU A C 1
ATOM 614 O O . GLU A 1 73 ? -27.798 20.294 -8.448 1.00 55.31 73 GLU A O 1
ATOM 619 N N . LEU A 1 74 ? -25.622 20.700 -8.136 1.00 56.75 74 LEU A N 1
ATOM 620 C CA . LEU A 1 74 ? -25.417 19.481 -7.359 1.00 56.75 74 LEU A CA 1
ATOM 621 C C . LEU A 1 74 ? -26.136 19.616 -6.016 1.00 56.75 74 LEU A C 1
ATOM 623 O O . LEU A 1 74 ? -25.654 20.263 -5.089 1.00 56.75 74 LEU A O 1
ATOM 627 N N . ASN A 1 75 ? -27.303 18.975 -5.925 1.00 54.16 75 ASN A N 1
ATOM 628 C CA . ASN A 1 75 ? -28.092 18.890 -4.708 1.00 54.16 75 ASN A CA 1
ATOM 629 C C . ASN A 1 75 ? -27.173 18.470 -3.541 1.00 54.16 75 ASN A C 1
ATOM 631 O O . ASN A 1 75 ? -26.581 17.385 -3.607 1.00 54.16 75 ASN A O 1
ATOM 635 N N . PRO A 1 76 ? -27.044 19.274 -2.469 1.00 59.84 76 PRO A N 1
ATOM 636 C CA . PRO A 1 76 ? -26.185 18.947 -1.333 1.00 59.84 76 PRO A CA 1
ATOM 637 C C . PRO A 1 76 ? -26.589 17.637 -0.636 1.00 59.84 76 PRO A C 1
ATOM 639 O O . PRO A 1 76 ? -25.776 17.050 0.073 1.00 59.84 76 PRO A O 1
ATOM 642 N N . ALA A 1 77 ? -27.799 17.119 -0.884 1.00 55.16 77 ALA A N 1
ATOM 643 C CA . ALA A 1 77 ? -28.217 15.782 -0.461 1.00 55.16 77 ALA A CA 1
ATOM 644 C C . ALA A 1 77 ? -27.532 14.627 -1.230 1.00 55.16 77 ALA A C 1
ATOM 646 O O . ALA A 1 77 ? -27.516 13.500 -0.739 1.00 55.16 77 ALA A O 1
ATOM 647 N N . CYS A 1 78 ? -26.962 14.884 -2.415 1.00 50.59 78 CYS A N 1
ATOM 648 C CA . CYS A 1 78 ? -26.214 13.908 -3.222 1.00 50.59 78 CYS A CA 1
ATOM 649 C C . CYS A 1 78 ? -24.690 14.002 -3.016 1.00 50.59 78 CYS A C 1
ATOM 651 O O . CYS A 1 78 ? -23.955 13.145 -3.512 1.00 50.59 78 CYS A O 1
ATOM 653 N N . LEU A 1 79 ? -24.200 14.998 -2.265 1.00 54.81 79 LEU A N 1
ATOM 654 C CA . LEU A 1 79 ? -22.824 14.993 -1.773 1.00 54.81 79 LEU A CA 1
ATOM 655 C C . LEU A 1 79 ? -22.699 13.891 -0.721 1.00 54.81 79 LEU A C 1
ATOM 657 O O . LEU A 1 79 ? -23.297 13.955 0.354 1.00 54.81 79 LEU A O 1
ATOM 661 N N . VAL A 1 80 ? -21.919 12.857 -1.040 1.00 55.69 80 VAL A N 1
ATOM 662 C CA . VAL A 1 80 ? -21.546 11.838 -0.061 1.00 55.69 80 VAL A CA 1
ATOM 663 C C . VAL A 1 80 ? -20.834 12.548 1.078 1.00 55.69 80 VAL A C 1
ATOM 665 O O . VAL A 1 80 ? -19.728 13.058 0.906 1.00 55.69 80 VAL A O 1
ATOM 668 N N . LYS A 1 81 ? -21.476 12.593 2.249 1.00 60.66 81 LYS A N 1
ATOM 669 C CA . LYS A 1 81 ? -20.800 12.987 3.481 1.00 60.66 81 LYS A CA 1
ATOM 670 C C . LYS A 1 81 ? -19.654 12.004 3.683 1.00 60.66 81 LYS A C 1
ATOM 672 O O . LYS A 1 81 ? -19.898 10.839 4.001 1.00 60.66 81 LYS A O 1
ATOM 677 N N . LEU A 1 82 ? -18.427 12.470 3.459 1.00 59.91 82 LEU A N 1
ATOM 678 C CA . LEU A 1 82 ? -17.239 11.713 3.818 1.00 59.91 82 LEU A CA 1
ATOM 679 C C . LEU A 1 82 ? -17.354 11.357 5.306 1.00 59.91 82 LEU A C 1
ATOM 681 O O . LEU A 1 82 ? -17.750 12.211 6.113 1.00 59.91 82 LEU A O 1
ATOM 685 N N . PRO A 1 83 ? -17.092 10.099 5.683 1.00 70.00 83 PRO A N 1
ATOM 686 C CA . PRO A 1 83 ? -17.158 9.721 7.077 1.00 70.00 83 PRO A CA 1
ATOM 687 C C . PRO A 1 83 ? -16.129 10.535 7.847 1.00 70.00 83 PRO A C 1
ATOM 689 O O . PRO A 1 83 ? -14.969 10.644 7.458 1.00 70.00 83 PRO A O 1
ATOM 692 N N . ARG A 1 84 ? -16.572 11.122 8.957 1.00 85.62 84 ARG A N 1
ATOM 693 C CA . ARG A 1 84 ? -15.669 11.838 9.849 1.00 85.62 84 ARG A CA 1
ATOM 694 C C . ARG A 1 84 ? -14.719 10.826 10.489 1.00 85.62 84 ARG A C 1
ATOM 696 O O . ARG A 1 84 ? -15.161 9.846 11.106 1.00 85.62 84 ARG A O 1
ATOM 703 N N . PHE A 1 85 ? -13.423 11.065 10.326 1.00 89.19 85 PHE A N 1
ATOM 704 C CA . PHE A 1 85 ? -12.394 10.367 11.082 1.00 89.19 85 PHE A CA 1
ATOM 705 C C . PHE A 1 85 ? -12.439 10.838 12.534 1.00 89.19 85 PHE A C 1
ATOM 707 O O . PHE A 1 85 ? -12.616 12.025 12.816 1.00 89.19 85 PHE A O 1
ATOM 714 N N . THR A 1 86 ? -12.314 9.901 13.465 1.00 91.12 86 THR A N 1
ATOM 715 C CA . THR A 1 86 ? -12.102 10.237 14.871 1.00 91.12 86 THR A CA 1
ATOM 716 C C . THR A 1 86 ? -10.660 10.694 15.070 1.00 91.12 86 THR A C 1
ATOM 718 O O . THR A 1 86 ? -9.778 10.393 14.265 1.00 91.12 86 THR A O 1
ATOM 721 N N . ARG A 1 87 ? -10.391 11.398 16.174 1.00 91.31 87 ARG A N 1
ATOM 722 C CA . ARG A 1 87 ? -9.030 11.835 16.515 1.00 91.31 87 ARG A CA 1
ATOM 723 C C . ARG A 1 87 ? -8.040 10.663 16.558 1.00 91.31 87 ARG A C 1
ATOM 725 O O . ARG A 1 87 ? -6.940 10.784 16.037 1.00 91.31 87 ARG A O 1
ATOM 732 N N . ASN A 1 88 ? -8.447 9.529 17.128 1.00 90.56 88 ASN A N 1
ATOM 733 C CA . ASN A 1 88 ? -7.595 8.344 17.253 1.00 90.56 88 ASN A CA 1
ATOM 734 C C . ASN A 1 88 ? -7.309 7.697 15.895 1.00 90.56 88 ASN A C 1
ATOM 736 O O . ASN A 1 88 ? -6.181 7.297 15.637 1.00 90.56 88 ASN A O 1
ATOM 740 N N . GLU A 1 89 ? -8.306 7.634 15.012 1.00 92.38 89 GLU A N 1
ATOM 741 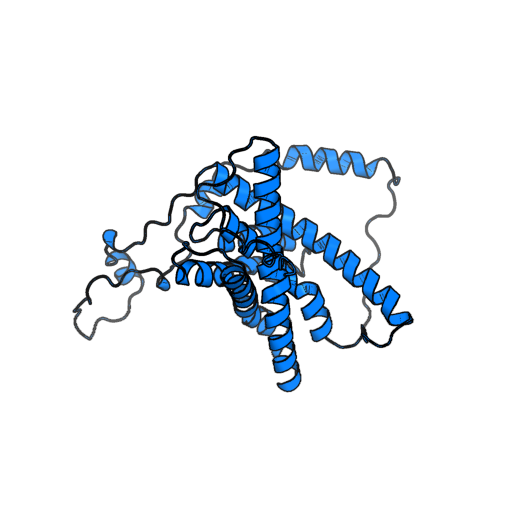C CA . GLU A 1 89 ? -8.105 7.137 13.647 1.00 92.38 89 GLU A CA 1
ATOM 742 C C . GLU A 1 89 ? -7.135 8.032 12.880 1.00 92.38 89 GLU A C 1
ATOM 744 O O . GLU A 1 89 ? -6.235 7.522 12.227 1.00 92.38 89 GLU A O 1
ATOM 749 N N . LEU A 1 90 ? -7.259 9.357 13.009 1.00 94.50 90 LEU A N 1
ATOM 750 C CA . LEU A 1 90 ? -6.333 10.285 12.365 1.00 94.50 90 LEU A CA 1
ATOM 751 C C . LEU A 1 90 ? -4.899 10.100 12.878 1.00 94.50 90 LEU A C 1
ATOM 753 O O . LEU A 1 90 ? -3.971 10.078 12.078 1.00 94.50 90 LEU A O 1
ATOM 757 N N . ILE A 1 91 ? -4.720 9.911 14.189 1.00 95.12 91 ILE A N 1
ATOM 758 C CA . ILE A 1 91 ? -3.407 9.614 14.782 1.00 95.12 91 ILE A CA 1
ATOM 759 C C . ILE A 1 91 ? -2.830 8.320 14.198 1.00 95.12 91 ILE A C 1
ATOM 761 O O . ILE A 1 91 ? -1.659 8.300 13.833 1.00 95.12 91 ILE A O 1
ATOM 765 N N . ILE A 1 92 ? -3.640 7.264 14.062 1.00 94.75 92 ILE A N 1
ATOM 766 C CA . ILE A 1 92 ? -3.210 5.998 13.448 1.00 94.75 92 ILE A CA 1
ATOM 767 C C . ILE A 1 92 ? -2.790 6.219 11.990 1.00 94.75 92 ILE A C 1
ATOM 769 O O . ILE A 1 92 ? -1.729 5.751 11.590 1.00 94.75 92 ILE A O 1
ATOM 773 N N . LEU A 1 93 ? -3.581 6.953 11.202 1.00 96.38 93 LEU A N 1
ATOM 774 C CA . LEU A 1 93 ? -3.271 7.226 9.794 1.00 96.38 93 LEU A CA 1
ATOM 775 C C . LEU A 1 93 ? -1.992 8.048 9.630 1.00 96.38 93 LEU A C 1
ATOM 777 O O . LEU A 1 93 ? -1.175 7.727 8.773 1.00 96.38 93 LEU A O 1
ATOM 781 N N . VAL A 1 94 ? -1.797 9.067 10.470 1.00 97.31 94 VAL A N 1
ATOM 782 C CA . VAL A 1 94 ? -0.564 9.863 10.492 1.00 97.31 94 VAL A CA 1
ATOM 783 C C . VAL A 1 94 ? 0.622 8.998 10.910 1.00 97.31 94 VAL A C 1
ATOM 785 O O . VAL A 1 94 ? 1.660 9.053 10.262 1.00 97.31 94 VAL A O 1
ATOM 788 N N . ALA A 1 95 ? 0.476 8.163 11.941 1.00 97.00 95 ALA A N 1
ATOM 789 C CA . ALA A 1 95 ? 1.542 7.273 12.388 1.00 97.00 95 ALA A CA 1
ATOM 790 C C . ALA A 1 95 ? 1.951 6.286 11.287 1.00 97.00 95 ALA A C 1
ATOM 792 O O . ALA A 1 95 ? 3.136 6.161 10.999 1.00 97.00 95 ALA A O 1
ATOM 793 N N . ILE A 1 96 ? 0.986 5.641 10.625 1.00 97.25 96 ILE A N 1
ATOM 794 C CA . ILE A 1 96 ? 1.258 4.746 9.492 1.00 97.25 96 ILE A CA 1
ATOM 795 C C . ILE A 1 96 ? 1.932 5.528 8.364 1.00 97.25 96 ILE A C 1
ATOM 797 O O . ILE A 1 96 ? 2.994 5.125 7.901 1.00 97.25 96 ILE A O 1
ATOM 801 N N . GLY A 1 97 ? 1.362 6.663 7.957 1.00 96.38 97 GLY A N 1
ATOM 802 C CA . GLY A 1 97 ? 1.891 7.478 6.866 1.00 96.38 97 GLY A CA 1
ATOM 803 C C . GLY A 1 97 ? 3.299 8.022 7.119 1.00 96.38 97 GLY A C 1
ATOM 804 O O . GLY A 1 97 ? 4.060 8.158 6.177 1.00 96.38 97 GLY A O 1
ATOM 805 N N . VAL A 1 98 ? 3.682 8.303 8.367 1.00 96.69 98 VAL A N 1
ATOM 806 C CA . VAL A 1 98 ? 5.037 8.781 8.705 1.00 96.69 98 VAL A CA 1
ATOM 807 C C . VAL A 1 98 ? 6.023 7.631 8.902 1.00 96.69 98 VAL A C 1
ATOM 809 O O . VAL A 1 98 ? 7.181 7.751 8.515 1.00 96.69 98 VAL A O 1
ATOM 812 N N . LEU A 1 99 ? 5.600 6.516 9.504 1.00 96.06 99 LEU A N 1
ATOM 813 C CA . LEU A 1 99 ? 6.497 5.394 9.799 1.00 96.06 99 LEU A CA 1
ATOM 814 C C . LEU A 1 99 ? 6.815 4.556 8.567 1.00 96.06 99 LEU A C 1
ATOM 816 O O . LEU A 1 99 ? 7.955 4.135 8.409 1.00 96.06 99 LEU A O 1
ATOM 820 N N . THR A 1 100 ? 5.826 4.320 7.706 1.00 95.12 100 THR A N 1
ATOM 821 C CA . THR A 1 100 ? 6.006 3.506 6.497 1.00 95.12 100 THR A CA 1
ATOM 822 C C . THR A 1 100 ? 7.151 4.001 5.605 1.00 95.12 100 THR A C 1
ATOM 824 O O . THR A 1 100 ? 8.061 3.204 5.422 1.00 95.12 100 THR A O 1
ATOM 827 N N . PRO A 1 101 ? 7.271 5.285 5.203 1.00 92.69 101 PRO A N 1
ATOM 828 C CA . PRO A 1 101 ? 8.381 5.723 4.348 1.00 92.69 101 PRO A CA 1
ATOM 829 C C . PRO A 1 101 ? 9.761 5.611 5.022 1.00 92.69 101 PRO A C 1
ATOM 831 O O . PRO A 1 101 ? 10.777 5.467 4.348 1.00 92.69 101 PRO A O 1
ATOM 834 N N . LEU A 1 102 ? 9.826 5.663 6.360 1.00 92.75 102 LEU A N 1
ATOM 835 C CA . LEU A 1 102 ? 11.074 5.446 7.103 1.00 92.75 102 LEU A CA 1
ATOM 836 C C . LEU A 1 102 ? 11.477 3.969 7.128 1.00 92.75 102 LEU A C 1
ATOM 838 O O . LEU A 1 102 ? 12.663 3.656 7.186 1.00 92.75 102 LEU A O 1
ATOM 842 N N . ILE A 1 103 ? 10.496 3.067 7.143 1.00 93.12 103 ILE A N 1
ATOM 843 C CA . ILE A 1 103 ? 10.725 1.626 7.043 1.00 93.12 103 ILE A CA 1
ATOM 844 C C . ILE A 1 103 ? 11.115 1.276 5.605 1.00 93.12 103 ILE A C 1
ATOM 846 O O . ILE A 1 103 ? 12.078 0.533 5.428 1.00 93.12 103 ILE A O 1
ATOM 850 N N . ASP A 1 104 ? 10.422 1.861 4.624 1.00 89.31 104 ASP A N 1
ATOM 851 C CA . ASP A 1 104 ? 10.655 1.712 3.181 1.00 89.31 104 ASP A CA 1
ATOM 852 C C . ASP A 1 104 ? 12.131 1.934 2.855 1.00 89.31 104 ASP A C 1
ATOM 854 O O . ASP A 1 104 ? 12.811 0.997 2.442 1.00 89.31 104 ASP A O 1
ATOM 858 N N . ASP A 1 105 ? 12.673 3.092 3.237 1.00 86.75 105 ASP A N 1
ATOM 859 C CA . ASP A 1 105 ? 14.096 3.429 3.093 1.00 86.75 105 ASP A CA 1
ATOM 860 C C . ASP A 1 105 ? 15.050 2.364 3.646 1.00 86.75 105 ASP A C 1
ATOM 862 O O . ASP A 1 105 ? 16.022 1.955 3.005 1.00 86.75 105 ASP A O 1
ATOM 866 N N . ARG A 1 106 ? 14.794 1.918 4.879 1.00 89.38 106 ARG A N 1
ATOM 867 C CA . ARG A 1 106 ? 15.709 1.023 5.592 1.00 89.38 106 ARG A CA 1
ATOM 868 C C . ARG A 1 106 ? 15.708 -0.370 5.003 1.00 89.38 106 ARG A C 1
ATOM 870 O O . ARG A 1 106 ? 16.772 -0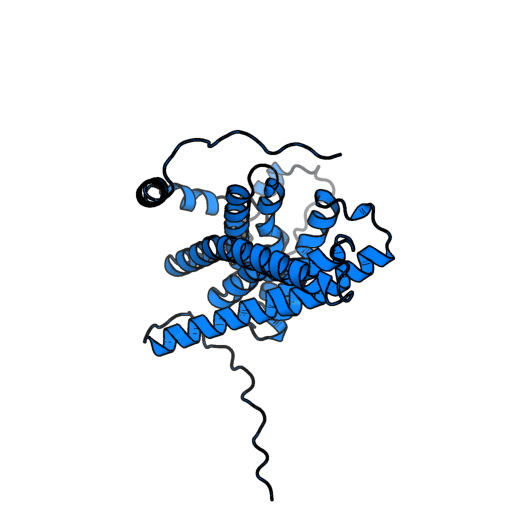.978 4.882 1.00 89.38 106 ARG A O 1
ATOM 877 N N . VAL A 1 107 ? 14.529 -0.880 4.678 1.00 88.69 107 VAL A N 1
ATOM 878 C CA . VAL A 1 107 ? 14.383 -2.211 4.099 1.00 88.69 107 VAL A CA 1
ATOM 879 C C . VAL A 1 107 ? 14.859 -2.194 2.654 1.00 88.69 107 VAL A C 1
ATOM 881 O O . VAL A 1 107 ? 15.585 -3.106 2.284 1.00 88.69 107 VAL A O 1
ATOM 884 N N . GLU A 1 108 ? 14.553 -1.162 1.866 1.00 84.75 108 GLU A N 1
ATOM 885 C CA . GLU A 1 108 ? 15.060 -1.016 0.499 1.00 84.75 108 GLU A CA 1
ATOM 886 C C . GLU A 1 108 ? 16.593 -1.018 0.495 1.00 84.75 108 GLU A C 1
ATOM 888 O O . GLU A 1 108 ? 17.209 -1.860 -0.157 1.00 84.75 108 GLU A O 1
ATOM 893 N N . HIS A 1 109 ? 17.233 -0.175 1.314 1.00 83.50 109 HIS A N 1
ATOM 894 C CA . HIS A 1 109 ? 18.693 -0.144 1.411 1.00 83.50 109 HIS A CA 1
ATOM 895 C C . HIS A 1 109 ? 19.275 -1.495 1.864 1.00 83.50 109 HIS A C 1
ATOM 897 O O . HIS A 1 109 ? 20.323 -1.930 1.371 1.00 83.50 109 HIS A O 1
ATOM 903 N N . PHE A 1 110 ? 18.620 -2.172 2.813 1.00 87.25 110 PHE A N 1
ATOM 904 C CA . PHE A 1 110 ? 19.027 -3.502 3.264 1.00 87.25 110 PHE A CA 1
ATOM 905 C C . PHE A 1 110 ? 18.913 -4.544 2.148 1.00 87.25 110 PHE A C 1
ATOM 907 O O . PHE A 1 110 ? 1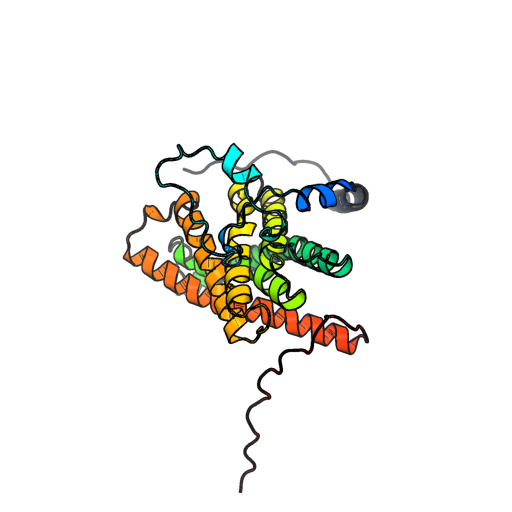9.893 -5.238 1.887 1.00 87.25 110 PHE A O 1
ATOM 914 N N . LEU A 1 111 ? 17.760 -4.638 1.478 1.00 83.62 111 LEU A N 1
ATOM 915 C CA . LEU A 1 111 ? 17.509 -5.587 0.394 1.00 83.62 111 LEU A CA 1
ATOM 916 C C . LEU A 1 111 ? 18.477 -5.343 -0.760 1.00 83.62 111 LEU A C 1
ATOM 918 O O . LEU A 1 111 ? 19.113 -6.287 -1.222 1.00 83.62 111 LEU A O 1
ATOM 922 N N . VAL A 1 112 ? 18.668 -4.084 -1.159 1.00 76.94 112 VAL A N 1
ATOM 923 C CA . VAL A 1 112 ? 19.602 -3.719 -2.228 1.00 76.94 112 VAL A CA 1
ATOM 924 C C . VAL A 1 112 ? 21.021 -4.178 -1.898 1.00 76.94 112 VAL A C 1
ATOM 926 O O . VAL A 1 112 ? 21.676 -4.829 -2.710 1.00 76.94 112 VAL A O 1
ATOM 929 N N . THR A 1 113 ? 21.485 -3.905 -0.676 1.00 81.19 113 THR A N 1
ATOM 930 C CA . THR A 1 113 ? 22.822 -4.315 -0.221 1.00 81.19 113 THR A CA 1
ATOM 931 C C . THR A 1 113 ? 22.938 -5.840 -0.124 1.00 81.19 113 THR A C 1
ATOM 933 O O . THR A 1 113 ? 23.942 -6.421 -0.531 1.00 81.19 113 THR A O 1
ATOM 936 N N . PHE A 1 114 ? 21.914 -6.505 0.409 1.00 82.88 114 PHE A N 1
ATOM 937 C CA . PHE A 1 114 ? 21.869 -7.955 0.574 1.00 82.88 114 PHE A CA 1
ATOM 938 C C . PHE A 1 114 ? 21.953 -8.677 -0.773 1.00 82.88 114 PHE A C 1
ATOM 940 O O . PHE A 1 114 ? 22.805 -9.548 -0.953 1.00 82.88 114 PHE A O 1
ATOM 947 N N . PHE A 1 115 ? 21.125 -8.283 -1.740 1.00 76.12 115 PHE A N 1
ATOM 948 C CA . PHE A 1 115 ? 21.111 -8.908 -3.057 1.00 76.12 115 PHE A CA 1
ATOM 949 C C . PHE A 1 115 ? 22.356 -8.575 -3.880 1.00 76.12 115 PHE A C 1
ATOM 951 O O . PHE A 1 115 ? 22.877 -9.477 -4.529 1.00 76.12 115 PHE A O 1
ATOM 958 N N . ALA A 1 116 ? 22.902 -7.357 -3.783 1.00 74.00 116 ALA A N 1
ATOM 959 C CA . ALA A 1 116 ? 24.184 -7.023 -4.408 1.00 74.00 116 ALA A CA 1
ATOM 960 C C . ALA A 1 116 ? 25.345 -7.891 -3.876 1.00 74.00 116 ALA A C 1
ATOM 962 O O . ALA A 1 116 ? 26.237 -8.284 -4.629 1.00 74.00 116 ALA A O 1
ATOM 963 N N . ASN A 1 117 ? 25.321 -8.244 -2.585 1.00 78.50 117 ASN A N 1
ATOM 964 C CA . ASN A 1 117 ? 26.317 -9.137 -1.989 1.00 78.50 117 ASN A CA 1
ATOM 965 C C . ASN A 1 117 ? 26.137 -10.602 -2.428 1.00 78.50 117 ASN A C 1
ATOM 967 O O . ASN A 1 117 ? 27.124 -11.321 -2.578 1.00 78.50 117 ASN A O 1
ATOM 971 N N . ILE A 1 118 ? 24.898 -11.051 -2.664 1.00 70.69 118 ILE A N 1
ATOM 972 C CA . ILE A 1 118 ? 24.602 -12.421 -3.120 1.00 70.69 118 ILE A CA 1
ATOM 973 C C . ILE A 1 118 ? 24.824 -12.593 -4.623 1.00 70.69 118 ILE A C 1
ATOM 975 O O . ILE A 1 118 ? 25.253 -13.669 -5.040 1.00 70.69 118 ILE A O 1
ATOM 979 N N . SER A 1 119 ? 24.604 -11.560 -5.442 1.00 60.94 119 SER A N 1
ATOM 980 C CA . SER A 1 119 ? 24.814 -11.636 -6.896 1.00 60.94 119 SER A CA 1
ATOM 981 C C . SER A 1 119 ? 26.260 -11.967 -7.280 1.00 60.94 119 SER A C 1
ATOM 983 O O . SER A 1 119 ? 26.494 -12.533 -8.338 1.00 60.94 119 SER A O 1
ATOM 985 N N . GLY A 1 120 ? 27.237 -11.706 -6.400 1.00 59.78 120 GLY A N 1
ATOM 986 C CA . GLY A 1 120 ? 28.616 -12.176 -6.590 1.00 59.78 120 GLY A CA 1
ATOM 987 C C . GLY A 1 120 ? 28.804 -13.696 -6.441 1.00 59.78 120 GLY A C 1
ATOM 988 O O . GLY A 1 120 ? 29.853 -14.210 -6.813 1.00 59.78 120 GLY A O 1
AT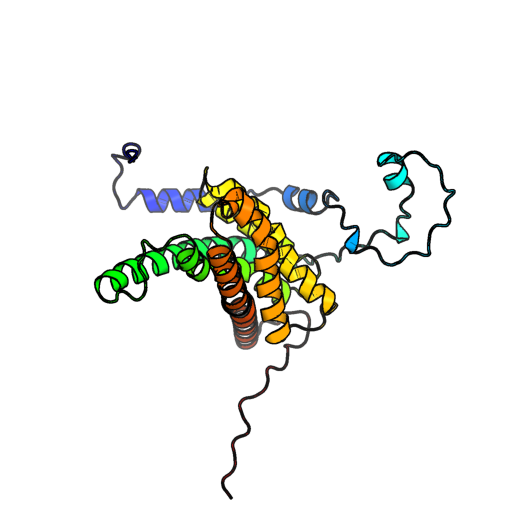OM 989 N N . SER A 1 121 ? 27.816 -14.415 -5.891 1.00 57.75 121 SER A N 1
ATOM 990 C CA . SER A 1 121 ? 27.863 -15.861 -5.594 1.00 57.75 121 SER A CA 1
ATOM 991 C C . SER A 1 121 ? 26.816 -16.689 -6.353 1.00 57.75 121 SER A C 1
ATOM 993 O O . SER A 1 121 ? 27.006 -17.888 -6.540 1.00 57.75 121 SER A O 1
ATOM 995 N N . LEU A 1 122 ? 25.710 -16.080 -6.788 1.00 52.78 122 LEU A N 1
ATOM 996 C CA . LEU A 1 122 ? 24.640 -16.730 -7.544 1.00 52.78 122 LEU A CA 1
ATOM 997 C C . LEU A 1 122 ? 24.165 -15.790 -8.665 1.00 52.78 122 LEU A C 1
ATOM 999 O O . LEU A 1 122 ? 23.555 -14.762 -8.378 1.00 52.78 122 LEU A O 1
ATOM 1003 N N . ASN A 1 123 ? 24.344 -16.185 -9.934 1.00 53.03 123 ASN A N 1
ATOM 1004 C CA . ASN A 1 123 ? 23.765 -15.528 -11.128 1.00 53.03 123 ASN A CA 1
ATOM 1005 C C . ASN A 1 123 ? 22.227 -15.687 -11.208 1.00 53.03 123 ASN A C 1
ATOM 1007 O O . ASN A 1 123 ? 21.650 -15.819 -12.282 1.00 53.03 123 ASN A O 1
ATOM 1011 N N . VAL A 1 124 ? 21.540 -15.748 -10.066 1.00 50.16 124 VAL A N 1
ATOM 1012 C CA . VAL A 1 124 ? 20.072 -15.810 -10.002 1.00 50.16 124 VAL A CA 1
ATOM 1013 C C . VAL A 1 124 ? 19.479 -14.410 -10.191 1.00 50.16 124 VAL A C 1
ATOM 1015 O O . VAL A 1 124 ? 18.336 -14.269 -10.612 1.00 50.16 124 VAL A O 1
ATOM 1018 N N . PHE A 1 125 ? 20.290 -13.374 -9.962 1.00 48.34 125 PHE A N 1
ATOM 1019 C CA . PHE A 1 125 ? 19.938 -11.983 -10.183 1.00 48.34 125 PHE A CA 1
ATOM 1020 C C . PHE A 1 125 ? 21.135 -11.282 -10.812 1.00 48.34 125 PHE A C 1
ATOM 1022 O O . PHE A 1 125 ? 22.035 -10.827 -10.106 1.00 48.34 125 PHE A O 1
ATOM 1029 N N . ASP A 1 126 ? 21.151 -11.173 -12.139 1.00 44.41 126 ASP A N 1
ATOM 1030 C CA . ASP A 1 126 ? 21.889 -10.085 -12.768 1.00 44.41 126 ASP A CA 1
ATOM 1031 C C . ASP A 1 126 ? 21.305 -8.797 -12.177 1.00 44.41 126 ASP A C 1
ATOM 1033 O O . ASP A 1 126 ? 20.222 -8.342 -12.547 1.00 44.41 126 ASP A O 1
ATOM 1037 N N . TYR A 1 127 ? 21.993 -8.223 -11.192 1.00 43.53 127 TYR A N 1
ATOM 1038 C CA . TYR A 1 127 ? 21.647 -6.931 -10.591 1.00 43.53 127 TYR A CA 1
ATOM 1039 C C . TYR A 1 127 ? 21.793 -5.783 -11.621 1.00 43.53 127 TYR A C 1
ATOM 1041 O O . TYR A 1 127 ? 21.453 -4.633 -11.364 1.00 43.53 127 TYR A O 1
ATOM 1049 N N . THR A 1 128 ? 22.280 -6.121 -12.820 1.00 37.72 128 THR A N 1
ATOM 1050 C CA . THR A 1 128 ? 22.297 -5.344 -14.064 1.00 37.72 128 THR A CA 1
ATOM 1051 C C . THR A 1 128 ? 21.016 -5.506 -14.913 1.00 37.72 128 THR A C 1
ATOM 1053 O O . THR A 1 128 ? 20.855 -4.797 -15.903 1.00 37.72 128 THR A O 1
ATOM 1056 N N . GLY A 1 129 ? 20.090 -6.398 -14.534 1.00 39.81 129 GLY A N 1
ATOM 1057 C CA . GLY A 1 129 ? 18.958 -6.923 -15.321 1.00 39.81 129 GLY A CA 1
ATOM 1058 C C . GLY A 1 129 ? 17.716 -6.034 -15.477 1.00 39.81 129 GLY A C 1
ATOM 1059 O O . GLY A 1 129 ? 16.617 -6.544 -15.691 1.00 39.81 129 GLY A O 1
ATOM 1060 N N . GLY A 1 130 ? 17.871 -4.713 -15.399 1.00 52.47 130 GLY A N 1
ATOM 1061 C CA . GLY A 1 130 ? 16.806 -3.760 -15.714 1.00 52.47 130 GLY A CA 1
ATOM 1062 C C . GLY A 1 130 ? 15.677 -3.654 -14.669 1.00 52.47 130 GLY A C 1
ATOM 1063 O O . GLY A 1 130 ? 15.724 -4.297 -13.620 1.00 52.47 130 GLY A O 1
ATOM 1064 N N . PRO A 1 131 ? 14.655 -2.821 -14.946 1.00 58.72 131 PRO A N 1
ATOM 1065 C CA . PRO A 1 131 ? 13.647 -2.395 -13.964 1.00 58.72 131 PRO A CA 1
ATOM 1066 C C . PRO A 1 131 ? 12.833 -3.521 -13.302 1.00 58.72 131 PRO A C 1
ATOM 1068 O O . PRO A 1 131 ? 12.214 -3.302 -12.269 1.00 58.72 131 PRO A O 1
ATOM 1071 N N . LEU A 1 132 ? 12.843 -4.737 -13.851 1.00 61.50 132 LEU A N 1
ATOM 1072 C CA . LEU A 1 132 ? 11.941 -5.813 -13.438 1.00 61.50 132 LEU A CA 1
ATOM 1073 C C . LEU A 1 132 ? 12.313 -6.444 -12.091 1.00 61.50 132 LEU A C 1
ATOM 1075 O O . LEU A 1 132 ? 11.443 -6.774 -11.285 1.00 61.50 132 LEU A O 1
ATOM 1079 N N . ASN A 1 133 ? 13.615 -6.597 -11.839 1.00 61.28 133 ASN A N 1
ATOM 1080 C CA . ASN A 1 133 ? 14.117 -7.142 -10.577 1.00 61.28 133 ASN A CA 1
ATOM 1081 C C . ASN A 1 133 ? 14.004 -6.107 -9.453 1.00 61.28 133 ASN A C 1
ATOM 1083 O O . ASN A 1 133 ? 13.621 -6.459 -8.338 1.00 61.28 133 ASN A O 1
ATOM 1087 N N . SER A 1 134 ? 14.272 -4.830 -9.753 1.00 62.28 134 SER A N 1
ATOM 1088 C CA . SER A 1 134 ? 13.995 -3.739 -8.815 1.00 62.28 134 SER A CA 1
ATOM 1089 C C . SER A 1 134 ? 12.505 -3.646 -8.506 1.00 62.28 134 SER A C 1
ATOM 1091 O O . SER A 1 134 ? 12.152 -3.521 -7.340 1.00 62.28 134 SER A O 1
ATOM 1093 N N . ASP A 1 135 ? 11.635 -3.818 -9.506 1.00 69.19 135 ASP A N 1
ATOM 1094 C CA . ASP A 1 135 ? 10.184 -3.735 -9.332 1.00 69.19 135 ASP A CA 1
ATOM 1095 C C . ASP A 1 135 ? 9.639 -4.819 -8.392 1.00 69.19 135 ASP A C 1
ATOM 1097 O O . ASP A 1 135 ? 8.745 -4.540 -7.595 1.00 69.19 135 ASP A O 1
ATOM 1101 N N . LEU A 1 136 ? 10.215 -6.029 -8.386 1.00 71.75 136 LEU A N 1
ATOM 1102 C CA . LEU A 1 136 ? 9.869 -7.043 -7.386 1.00 71.75 136 LEU A CA 1
ATOM 1103 C C . LEU A 1 136 ? 10.337 -6.641 -5.977 1.00 71.75 136 LEU A C 1
ATOM 1105 O O . LEU A 1 136 ? 9.585 -6.808 -5.015 1.00 71.75 136 LEU A O 1
ATOM 1109 N N . LEU A 1 137 ? 11.549 -6.094 -5.848 1.00 72.88 137 LEU A N 1
ATOM 1110 C CA . LEU A 1 137 ? 12.123 -5.687 -4.560 1.00 72.88 137 LEU A CA 1
ATOM 1111 C C . LEU A 1 137 ? 11.422 -4.489 -3.925 1.00 72.88 137 LEU A C 1
ATOM 1113 O O . LEU A 1 137 ? 11.459 -4.382 -2.706 1.00 72.88 137 LEU A O 1
ATOM 1117 N N . ILE A 1 138 ? 10.774 -3.634 -4.715 1.00 77.25 138 ILE A N 1
ATOM 1118 C CA . ILE A 1 138 ? 10.013 -2.463 -4.241 1.00 77.25 138 ILE A CA 1
ATOM 1119 C C . ILE A 1 138 ? 8.497 -2.697 -4.267 1.00 77.25 138 ILE A C 1
ATOM 1121 O O . ILE A 1 138 ? 7.704 -1.838 -3.886 1.00 77.25 138 ILE A O 1
ATOM 1125 N N . SER A 1 139 ? 8.056 -3.886 -4.690 1.00 79.12 139 SER A N 1
ATOM 1126 C CA . SER A 1 139 ? 6.631 -4.196 -4.871 1.00 79.12 139 SER A CA 1
ATOM 1127 C C . SER A 1 139 ? 5.788 -4.185 -3.584 1.00 79.12 139 SER A C 1
ATOM 1129 O O . SER A 1 139 ? 4.573 -4.398 -3.641 1.00 79.12 139 SER A O 1
ATOM 1131 N N . TRP A 1 140 ? 6.420 -3.944 -2.438 1.00 85.62 140 TRP A N 1
ATOM 1132 C CA . TRP A 1 140 ? 5.831 -3.934 -1.107 1.00 85.62 140 TRP A CA 1
ATOM 1133 C C . TRP A 1 140 ? 5.623 -2.524 -0.534 1.00 85.62 140 TRP A C 1
ATOM 1135 O O . TRP A 1 140 ? 5.005 -2.413 0.517 1.00 85.62 140 TRP A O 1
ATOM 1145 N N . GLU A 1 141 ? 6.066 -1.452 -1.197 1.00 90.44 141 GLU A N 1
ATOM 1146 C CA . GLU A 1 141 ? 6.020 -0.073 -0.669 1.00 90.44 141 GLU A CA 1
ATOM 1147 C C . GLU A 1 141 ? 4.606 0.490 -0.430 1.00 90.44 141 GLU A C 1
ATOM 1149 O O . GLU A 1 141 ? 4.421 1.472 0.287 1.00 90.44 141 GLU A O 1
ATOM 1154 N N . GLN A 1 142 ? 3.561 -0.115 -1.002 1.00 95.12 142 GLN A N 1
ATOM 1155 C CA . GLN A 1 142 ? 2.177 0.339 -0.821 1.00 95.12 142 GLN A CA 1
ATOM 1156 C C . GLN A 1 142 ? 1.431 -0.423 0.289 1.00 95.12 142 GLN A C 1
ATOM 1158 O O . GLN A 1 142 ? 0.233 -0.194 0.500 1.00 95.12 142 GLN A O 1
ATOM 1163 N N . TYR A 1 143 ? 2.114 -1.286 1.054 1.00 97.19 143 TYR A N 1
ATOM 1164 C CA . TYR A 1 143 ? 1.533 -1.999 2.201 1.00 97.19 143 TYR A CA 1
ATOM 1165 C C . TYR A 1 143 ? 0.931 -1.056 3.251 1.00 97.19 143 TYR A C 1
ATOM 1167 O O . TYR A 1 143 ? -0.058 -1.412 3.896 1.00 97.19 143 TYR A O 1
ATOM 1175 N N . GLY A 1 144 ? 1.471 0.162 3.392 1.00 97.25 144 GLY A N 1
ATOM 1176 C CA . GLY A 1 144 ? 0.953 1.190 4.295 1.00 97.25 144 GLY A CA 1
ATOM 1177 C C . GLY A 1 144 ? -0.510 1.546 4.021 1.00 97.25 144 GLY A C 1
ATOM 1178 O O . GLY A 1 144 ? -1.293 1.732 4.955 1.00 97.25 144 GLY A O 1
ATOM 1179 N N . GLY A 1 145 ? -0.915 1.552 2.748 1.00 97.25 145 GLY A N 1
ATOM 1180 C CA . GLY A 1 145 ? -2.302 1.772 2.345 1.00 97.25 145 GLY A CA 1
ATOM 1181 C C . GLY A 1 145 ? -3.221 0.635 2.792 1.00 97.25 145 GLY A C 1
ATOM 1182 O O . GLY A 1 145 ? -4.275 0.883 3.382 1.00 97.25 145 GLY A O 1
ATOM 1183 N N . VAL A 1 146 ? -2.803 -0.616 2.578 1.00 98.06 146 VAL A N 1
ATOM 1184 C CA . VAL A 1 146 ? -3.563 -1.800 3.013 1.00 98.06 146 VAL A CA 1
ATOM 1185 C C . VAL A 1 146 ? -3.659 -1.847 4.537 1.00 98.06 146 VAL A C 1
ATOM 1187 O O . VAL A 1 146 ? -4.752 -2.034 5.068 1.00 98.06 146 VAL A O 1
ATOM 1190 N N . LEU A 1 147 ? -2.553 -1.602 5.245 1.00 98.12 147 LEU A N 1
ATOM 1191 C CA . LEU A 1 147 ? -2.493 -1.547 6.706 1.00 98.12 147 LEU A CA 1
ATOM 1192 C C . LEU A 1 147 ? -3.454 -0.491 7.277 1.00 98.12 147 LEU A C 1
ATOM 1194 O O . LEU A 1 147 ? -4.236 -0.781 8.186 1.00 98.12 147 LEU A O 1
ATOM 1198 N N . ALA A 1 148 ? -3.441 0.722 6.721 1.00 97.69 148 ALA A N 1
ATOM 1199 C CA . ALA A 1 148 ? -4.343 1.797 7.122 1.00 97.69 148 ALA A CA 1
ATOM 1200 C C . ALA A 1 148 ? -5.815 1.446 6.865 1.00 97.69 148 ALA A C 1
ATOM 1202 O O . ALA A 1 148 ? -6.655 1.609 7.755 1.00 97.69 148 ALA A O 1
ATOM 1203 N N . GLY A 1 149 ? -6.127 0.915 5.678 1.00 96.44 149 GLY A N 1
ATOM 1204 C CA . GLY A 1 149 ? -7.468 0.441 5.338 1.00 96.44 149 GLY A CA 1
ATOM 1205 C C . GLY A 1 149 ? -7.952 -0.666 6.278 1.00 96.44 149 GLY A C 1
ATOM 1206 O O . GLY A 1 149 ? -9.084 -0.616 6.762 1.00 96.44 149 GLY A O 1
ATOM 1207 N N . PHE A 1 150 ? -7.074 -1.614 6.608 1.00 96.25 150 PHE A N 1
ATOM 1208 C CA . PHE A 1 150 ? -7.352 -2.745 7.489 1.00 96.25 150 PHE A CA 1
ATOM 1209 C C . PHE A 1 150 ? -7.640 -2.323 8.938 1.00 96.25 150 PHE A C 1
ATOM 1211 O O . PHE A 1 150 ? -8.579 -2.837 9.561 1.00 96.25 150 PHE A O 1
ATOM 1218 N N . LEU A 1 151 ? -6.853 -1.386 9.479 1.00 95.38 151 LEU A N 1
ATOM 1219 C CA . LEU A 1 151 ? -6.981 -0.922 10.863 1.00 95.38 151 LEU A CA 1
ATOM 1220 C C . LEU A 1 151 ? -8.134 0.070 11.050 1.00 95.38 151 LEU A C 1
ATOM 1222 O O . LEU A 1 151 ? -8.897 -0.047 12.010 1.00 95.38 151 LEU A O 1
ATOM 1226 N N . VAL A 1 152 ? -8.275 1.043 10.145 1.00 95.38 152 VAL A N 1
ATOM 1227 C CA . VAL A 1 152 ? -9.248 2.140 10.295 1.00 95.38 152 VAL A CA 1
ATOM 1228 C C . VAL A 1 152 ? -10.616 1.789 9.718 1.00 95.38 152 VAL A C 1
ATOM 1230 O O . VAL A 1 152 ? -11.631 2.253 10.235 1.00 95.38 152 VAL A O 1
ATOM 1233 N N . ARG A 1 153 ? -10.673 0.937 8.685 1.00 94.62 153 ARG A N 1
ATOM 1234 C CA . ARG A 1 153 ? -11.920 0.403 8.110 1.00 94.62 153 ARG A CA 1
ATOM 1235 C C . ARG A 1 153 ? -12.920 1.472 7.645 1.00 94.62 153 ARG A C 1
ATOM 1237 O O . ARG A 1 153 ? -14.135 1.283 7.731 1.00 94.62 153 ARG A O 1
ATOM 1244 N N . LYS A 1 154 ? -12.415 2.609 7.157 1.00 93.31 154 LYS A N 1
ATOM 1245 C CA . LYS A 1 154 ? -13.207 3.728 6.621 1.00 93.31 154 LYS A CA 1
ATOM 1246 C C . LYS A 1 154 ? -12.709 4.133 5.236 1.00 93.31 154 LYS A C 1
ATOM 1248 O O . LYS A 1 154 ? -11.513 4.010 4.974 1.00 93.31 154 LYS A O 1
ATOM 1253 N N . PRO A 1 155 ? -13.593 4.660 4.373 1.00 94.62 155 PRO A N 1
ATOM 1254 C CA . PRO A 1 155 ? -13.184 5.141 3.068 1.00 94.62 155 PRO A CA 1
ATOM 1255 C C . PRO A 1 155 ? -12.227 6.316 3.154 1.00 94.62 155 PRO A C 1
ATOM 1257 O O . PRO A 1 155 ? -12.438 7.244 3.935 1.00 94.62 155 PRO A O 1
ATOM 1260 N N . GLY A 1 156 ? -11.191 6.252 2.323 1.00 94.31 156 GLY A N 1
ATOM 1261 C CA . GLY A 1 156 ? -10.126 7.243 2.259 1.00 94.31 156 GLY A CA 1
ATOM 1262 C C . GLY A 1 156 ? -8.986 6.976 3.239 1.00 94.31 156 GLY A C 1
ATOM 1263 O O . GLY A 1 156 ? -8.020 7.731 3.236 1.00 94.31 156 GLY A O 1
ATOM 1264 N N . ALA A 1 157 ? -9.069 5.936 4.080 1.00 96.75 157 ALA A N 1
ATOM 1265 C CA . ALA A 1 157 ? -8.010 5.607 5.034 1.00 96.75 157 ALA A CA 1
ATOM 1266 C C . ALA A 1 157 ? -6.700 5.245 4.319 1.00 96.75 157 ALA A C 1
ATOM 1268 O O . ALA A 1 157 ? -5.647 5.785 4.655 1.00 96.75 157 ALA A O 1
ATOM 1269 N N . ALA A 1 158 ? -6.776 4.373 3.310 1.00 97.75 158 ALA A N 1
ATOM 1270 C CA . ALA A 1 158 ? -5.611 3.948 2.541 1.00 97.75 158 ALA A CA 1
ATOM 1271 C C . ALA A 1 158 ? -5.024 5.115 1.737 1.00 97.75 158 ALA A C 1
ATOM 1273 O O . ALA A 1 158 ? -3.823 5.376 1.800 1.00 97.75 158 ALA A O 1
ATOM 1274 N N . THR A 1 159 ? -5.886 5.867 1.048 1.00 97.50 159 THR A N 1
ATOM 1275 C CA . THR A 1 159 ? -5.519 7.070 0.286 1.00 97.50 159 THR A CA 1
ATOM 1276 C C . THR A 1 159 ? -4.809 8.100 1.165 1.00 97.50 159 THR A C 1
ATOM 1278 O O . THR A 1 159 ? -3.757 8.617 0.790 1.00 97.50 159 THR A O 1
ATOM 1281 N N . LEU A 1 160 ? -5.357 8.401 2.348 1.00 97.06 160 LEU A N 1
ATOM 1282 C CA . LEU A 1 160 ? -4.805 9.414 3.246 1.00 97.06 160 LEU A CA 1
ATOM 1283 C C . LEU A 1 160 ? -3.450 8.987 3.817 1.00 97.06 160 LEU A C 1
ATOM 1285 O O . LEU A 1 160 ? -2.505 9.773 3.775 1.00 97.06 160 LEU A O 1
ATOM 1289 N N . ALA A 1 161 ? -3.332 7.744 4.291 1.00 97.81 161 ALA A N 1
ATOM 1290 C CA . ALA A 1 161 ? -2.066 7.220 4.797 1.00 97.81 161 ALA A CA 1
ATOM 1291 C C . ALA A 1 161 ? -0.978 7.232 3.715 1.00 97.81 161 ALA A C 1
ATOM 1293 O O . ALA A 1 161 ? 0.130 7.695 3.975 1.00 97.81 161 ALA A O 1
ATOM 1294 N N . MET A 1 162 ? -1.308 6.812 2.490 1.00 97.56 162 MET A N 1
ATOM 1295 C CA . MET A 1 162 ? -0.352 6.812 1.379 1.00 97.56 162 MET A CA 1
ATOM 1296 C C . MET A 1 162 ? -0.010 8.212 0.873 1.00 97.56 162 MET A C 1
ATOM 1298 O O . MET A 1 162 ? 1.104 8.444 0.422 1.00 97.56 162 MET A O 1
ATOM 1302 N N . THR A 1 163 ? -0.926 9.173 0.984 1.00 97.12 163 THR A N 1
ATOM 1303 C CA . THR A 1 163 ? -0.610 10.578 0.689 1.00 97.12 163 THR A CA 1
ATOM 1304 C C . THR A 1 163 ? 0.446 11.096 1.666 1.00 97.12 163 THR A C 1
ATOM 1306 O O . THR A 1 163 ? 1.423 11.709 1.249 1.00 97.12 163 THR A O 1
ATOM 1309 N N . ILE A 1 164 ? 0.283 10.814 2.964 1.00 97.00 164 ILE A N 1
ATOM 1310 C CA . ILE A 1 164 ? 1.255 11.202 3.997 1.00 97.00 164 ILE A CA 1
ATOM 1311 C C . ILE A 1 164 ? 2.590 10.468 3.787 1.00 97.00 164 ILE A C 1
ATOM 1313 O O . ILE A 1 164 ? 3.636 11.110 3.865 1.00 97.00 164 ILE A O 1
ATOM 1317 N N . ASN A 1 165 ? 2.556 9.170 3.454 1.00 96.25 165 ASN A N 1
ATOM 1318 C CA . ASN A 1 165 ? 3.750 8.401 3.074 1.00 96.25 165 ASN A CA 1
ATOM 1319 C C . ASN A 1 165 ? 4.483 9.070 1.906 1.00 96.25 165 ASN A C 1
ATOM 1321 O O . ASN A 1 165 ? 5.672 9.350 2.030 1.00 96.25 165 ASN A O 1
ATOM 1325 N N . GLY A 1 166 ? 3.765 9.436 0.843 1.00 94.50 166 GLY A N 1
ATOM 1326 C CA . GLY A 1 166 ? 4.331 10.118 -0.319 1.00 94.50 166 GLY A CA 1
ATOM 1327 C C . GLY A 1 166 ? 5.044 11.426 0.020 1.00 94.50 166 GLY A C 1
ATOM 1328 O O . GLY A 1 166 ? 6.122 11.697 -0.506 1.00 94.50 166 GLY A O 1
ATOM 1329 N N . PHE A 1 167 ? 4.497 12.220 0.948 1.00 94.12 167 PHE A N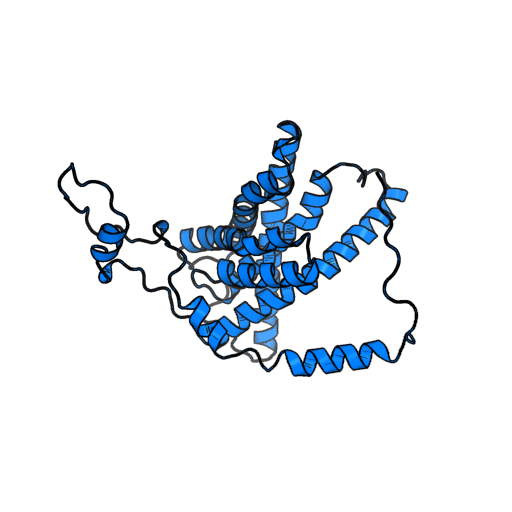 1
ATOM 1330 C CA . PHE A 1 167 ? 5.202 13.391 1.483 1.00 94.12 167 PHE A CA 1
ATOM 1331 C C . PHE A 1 167 ? 6.476 13.001 2.239 1.00 94.12 167 PHE A C 1
ATOM 1333 O O . PHE A 1 167 ? 7.510 13.638 2.050 1.00 94.12 167 PHE A O 1
ATOM 1340 N N . GLY A 1 168 ? 6.420 11.964 3.078 1.00 92.56 168 GLY A N 1
ATOM 1341 C CA . GLY A 1 168 ? 7.588 11.457 3.798 1.00 92.56 168 GLY A CA 1
ATOM 1342 C C . GLY A 1 168 ? 8.712 11.019 2.858 1.00 92.56 168 GLY A C 1
ATOM 1343 O O . GLY A 1 168 ? 9.856 11.427 3.051 1.00 92.56 168 GLY A O 1
ATOM 1344 N N . GLN A 1 169 ? 8.380 10.272 1.803 1.00 90.12 169 GLN A N 1
ATOM 1345 C CA . GLN A 1 169 ? 9.345 9.871 0.778 1.00 90.12 169 GLN A CA 1
ATOM 1346 C C . GLN A 1 169 ? 9.876 11.071 -0.008 1.00 90.12 169 GLN A C 1
ATOM 1348 O O . GLN A 1 169 ? 11.079 11.197 -0.199 1.00 90.12 169 GLN A O 1
ATOM 1353 N N . PHE A 1 170 ? 9.015 12.018 -0.392 1.00 91.50 170 PHE A N 1
ATOM 1354 C CA . PHE A 1 170 ? 9.446 13.242 -1.071 1.00 91.50 170 PHE A CA 1
ATOM 1355 C C . PHE A 1 170 ? 10.490 14.029 -0.261 1.00 91.50 170 PHE A C 1
ATOM 1357 O O . PHE A 1 170 ? 11.526 14.417 -0.799 1.00 91.50 170 PHE A O 1
ATOM 1364 N N . PHE A 1 171 ? 10.251 14.243 1.037 1.00 89.44 171 PHE A N 1
ATOM 1365 C CA . PHE A 1 171 ? 11.202 14.963 1.891 1.00 89.44 171 PHE A CA 1
ATOM 1366 C C . PHE A 1 171 ? 12.501 14.191 2.134 1.00 89.44 171 PHE A C 1
ATOM 1368 O O . PHE A 1 171 ? 13.533 14.815 2.381 1.00 89.44 171 PHE A O 1
ATOM 1375 N N . ARG A 1 172 ? 12.461 12.859 2.056 1.00 85.69 172 ARG A N 1
ATOM 1376 C CA . ARG A 1 172 ? 13.645 12.003 2.159 1.00 85.69 172 ARG A CA 1
ATOM 1377 C C . ARG A 1 172 ? 14.485 12.040 0.879 1.00 85.69 172 ARG A C 1
ATOM 1379 O O . ARG A 1 172 ? 15.688 12.267 0.953 1.00 85.69 172 ARG A O 1
ATOM 1386 N N . ASP A 1 173 ? 13.848 11.857 -0.275 1.00 79.25 173 ASP A N 1
ATOM 1387 C CA . ASP A 1 173 ? 14.520 11.636 -1.566 1.00 79.25 173 ASP A CA 1
ATOM 1388 C C . ASP A 1 173 ? 14.867 12.932 -2.310 1.00 79.25 173 ASP A C 1
ATOM 1390 O O . ASP A 1 173 ? 15.551 12.928 -3.340 1.00 79.25 173 ASP A O 1
ATOM 1394 N N . GLY A 1 174 ? 14.401 14.072 -1.798 1.00 77.62 174 GLY A N 1
ATOM 1395 C CA . GLY A 1 174 ? 14.694 15.387 -2.349 1.00 77.62 174 GLY A CA 1
ATOM 1396 C C . GLY A 1 174 ? 14.203 15.536 -3.792 1.00 77.62 174 GLY A C 1
ATOM 1397 O O . GLY A 1 174 ? 13.056 15.236 -4.119 1.00 77.62 174 GLY A O 1
ATOM 1398 N N . PHE A 1 175 ? 15.073 16.026 -4.680 1.00 63.34 175 PHE A N 1
ATOM 1399 C CA . PHE A 1 175 ? 14.708 16.412 -6.052 1.00 63.34 175 PHE A CA 1
ATOM 1400 C C . PHE A 1 175 ? 14.290 15.252 -6.970 1.00 63.34 175 PHE A C 1
ATOM 1402 O O . PHE A 1 175 ? 13.641 15.505 -7.983 1.00 63.34 175 PHE A O 1
ATOM 1409 N N . VAL A 1 176 ? 14.616 14.000 -6.631 1.00 66.69 176 VAL A N 1
ATOM 1410 C CA . VAL A 1 176 ? 14.180 12.813 -7.397 1.00 66.69 176 VAL A CA 1
ATOM 1411 C C . VAL A 1 176 ? 12.795 12.328 -6.933 1.00 66.69 176 VAL A C 1
ATOM 1413 O O . VAL A 1 176 ? 12.063 11.682 -7.683 1.00 66.69 176 VAL A O 1
ATOM 1416 N N . GLY A 1 177 ? 12.377 12.727 -5.728 1.00 69.88 177 GLY A N 1
ATOM 1417 C CA . GLY A 1 177 ? 11.145 12.297 -5.073 1.00 69.88 177 GLY A CA 1
ATOM 1418 C C . GLY A 1 177 ? 9.808 12.964 -5.446 1.00 69.88 177 GLY A C 1
ATOM 1419 O O . GLY A 1 177 ? 8.815 12.539 -4.857 1.00 69.88 177 GLY A O 1
ATOM 1420 N N . PRO A 1 178 ? 9.661 13.973 -6.347 1.00 85.19 178 PRO A N 1
ATOM 1421 C CA . PRO A 1 178 ? 8.347 14.591 -6.592 1.00 85.19 178 PRO A CA 1
ATOM 1422 C C . PRO A 1 178 ? 7.262 13.606 -7.031 1.00 85.19 178 PRO A C 1
ATOM 1424 O O . PRO A 1 178 ? 6.082 13.827 -6.773 1.00 85.19 178 PRO A O 1
ATOM 1427 N N . HIS A 1 179 ? 7.652 12.510 -7.681 1.00 85.69 179 HIS A N 1
ATOM 1428 C CA . HIS A 1 179 ? 6.718 11.480 -8.111 1.00 85.69 179 HIS A CA 1
ATOM 1429 C C . HIS A 1 179 ? 6.090 10.721 -6.922 1.00 85.69 179 HIS A C 1
ATOM 1431 O O . HIS A 1 179 ? 4.931 10.313 -7.013 1.00 85.69 179 HIS A O 1
ATOM 1437 N N . HIS A 1 180 ? 6.771 10.631 -5.772 1.00 88.81 180 HIS A N 1
ATOM 1438 C CA . HIS A 1 180 ? 6.222 10.032 -4.551 1.00 88.81 180 HIS A CA 1
ATOM 1439 C C . HIS A 1 180 ? 5.012 10.799 -4.000 1.00 88.81 180 HIS A C 1
ATOM 1441 O O . HIS A 1 180 ? 4.146 10.207 -3.360 1.00 88.81 180 HIS A O 1
ATOM 1447 N N . LEU A 1 181 ? 4.855 12.092 -4.316 1.00 91.62 181 LEU A N 1
ATOM 1448 C CA . LEU A 1 181 ? 3.671 12.870 -3.918 1.00 91.62 181 LEU A CA 1
ATOM 1449 C C . LEU A 1 181 ? 2.361 12.291 -4.472 1.00 91.62 181 LEU A C 1
ATOM 1451 O O . LEU A 1 181 ? 1.283 12.557 -3.938 1.00 91.62 181 LEU A O 1
ATOM 1455 N N . PHE A 1 182 ? 2.440 11.463 -5.513 1.00 93.38 182 PHE A N 1
ATOM 1456 C CA . PHE A 1 182 ? 1.287 10.780 -6.076 1.00 93.38 182 PHE A CA 1
ATOM 1457 C C . PHE A 1 182 ? 0.968 9.426 -5.422 1.00 93.38 182 PHE A C 1
ATOM 1459 O O . PHE A 1 182 ? 0.039 8.750 -5.864 1.00 93.38 182 PHE A O 1
ATOM 1466 N N . TYR A 1 183 ? 1.654 9.032 -4.343 1.00 93.12 183 TYR A N 1
ATOM 1467 C CA . TYR A 1 183 ? 1.386 7.771 -3.629 1.00 93.12 183 TYR A CA 1
ATOM 1468 C C . TYR A 1 183 ? -0.052 7.673 -3.107 1.00 93.12 183 TYR A C 1
ATOM 1470 O O . TYR A 1 183 ? -0.607 6.576 -3.012 1.00 93.12 183 TYR A O 1
ATOM 1478 N N . GLY A 1 184 ? -0.723 8.806 -2.875 1.00 94.62 184 GLY A N 1
ATOM 1479 C CA . GLY A 1 184 ? -2.160 8.830 -2.597 1.00 94.62 184 GLY A CA 1
ATOM 1480 C C . GLY A 1 184 ? -2.998 8.089 -3.652 1.00 94.62 184 GLY A C 1
ATOM 1481 O O . GLY A 1 184 ? -3.989 7.453 -3.303 1.00 94.62 184 GLY A O 1
ATOM 1482 N N . PHE A 1 185 ? -2.580 8.088 -4.922 1.00 95.25 185 PHE A N 1
ATOM 1483 C CA . PHE A 1 185 ? -3.264 7.363 -5.994 1.00 95.25 185 PHE A CA 1
ATOM 1484 C C . PHE A 1 185 ? -3.112 5.841 -5.862 1.00 95.25 185 PHE A C 1
ATOM 1486 O O . PHE A 1 185 ? -4.074 5.108 -6.080 1.00 95.25 185 PHE A O 1
ATOM 1493 N N . ALA A 1 186 ? -1.959 5.356 -5.402 1.00 95.25 186 ALA A N 1
ATOM 1494 C CA . ALA A 1 186 ? -1.809 3.948 -5.048 1.00 95.25 186 ALA A CA 1
ATOM 1495 C C . ALA A 1 186 ? -2.698 3.573 -3.846 1.00 95.25 186 ALA A C 1
ATOM 1497 O O . ALA A 1 186 ? -3.382 2.549 -3.861 1.00 95.25 186 ALA A O 1
ATOM 1498 N N . GLY A 1 187 ? -2.783 4.446 -2.835 1.00 97.00 187 GLY A N 1
ATOM 1499 C CA . GLY A 1 187 ? -3.718 4.276 -1.718 1.00 97.00 187 GLY A CA 1
ATOM 1500 C C . GLY A 1 187 ? -5.187 4.225 -2.161 1.00 97.00 187 GLY A C 1
ATOM 1501 O O . GLY A 1 187 ? -5.966 3.439 -1.618 1.00 97.00 187 GLY A O 1
ATOM 1502 N N . LEU A 1 188 ? -5.550 4.987 -3.197 1.00 97.50 188 LEU A N 1
ATOM 1503 C CA . LEU A 1 188 ? -6.875 4.922 -3.810 1.00 97.50 188 LEU A CA 1
ATOM 1504 C C . LEU A 1 188 ? -7.172 3.536 -4.397 1.00 97.50 188 LEU A C 1
ATOM 1506 O O . LEU A 1 188 ? -8.292 3.050 -4.248 1.00 97.50 188 LEU A O 1
ATOM 1510 N N . GLY A 1 189 ? -6.185 2.867 -4.997 1.00 97.50 189 GLY A N 1
ATOM 1511 C CA . GLY A 1 189 ? -6.345 1.495 -5.483 1.00 97.50 189 GLY A CA 1
ATOM 1512 C C . GLY A 1 189 ? -6.797 0.530 -4.382 1.00 97.50 189 GLY A C 1
ATOM 1513 O O . GLY A 1 189 ? -7.765 -0.213 -4.561 1.00 97.50 189 GLY A O 1
ATOM 1514 N N . ALA A 1 190 ? -6.179 0.605 -3.200 1.00 98.06 190 ALA A N 1
ATOM 1515 C CA . ALA A 1 190 ? -6.599 -0.189 -2.044 1.00 98.06 190 ALA A CA 1
ATOM 1516 C C . ALA A 1 190 ? -8.001 0.206 -1.537 1.00 98.06 190 ALA A C 1
ATOM 1518 O O . ALA A 1 190 ? -8.831 -0.664 -1.254 1.00 98.06 190 ALA A O 1
ATOM 1519 N N . ASP A 1 191 ? -8.301 1.508 -1.462 1.00 97.88 191 ASP A N 1
ATOM 1520 C CA . ASP A 1 191 ? -9.627 2.003 -1.073 1.00 97.88 191 ASP A CA 1
ATOM 1521 C C . ASP A 1 191 ? -10.733 1.511 -2.018 1.00 97.88 191 ASP A C 1
ATOM 1523 O O . ASP A 1 191 ? -11.803 1.136 -1.544 1.00 97.88 191 ASP A O 1
ATOM 1527 N N . VAL A 1 192 ? -10.487 1.447 -3.332 1.00 97.94 192 VAL A N 1
ATOM 1528 C CA . VAL A 1 192 ? -11.452 0.934 -4.322 1.00 97.94 192 VAL A CA 1
ATOM 1529 C C . VAL A 1 192 ? -11.831 -0.515 -4.028 1.00 97.94 192 VAL A C 1
ATOM 1531 O O . VAL A 1 192 ? -13.011 -0.865 -4.102 1.00 97.94 192 VAL A O 1
ATOM 1534 N N . VAL A 1 193 ? -10.869 -1.354 -3.641 1.00 98.19 193 VAL A N 1
ATOM 1535 C CA . VAL A 1 193 ? -11.142 -2.757 -3.302 1.00 98.19 193 VAL A CA 1
ATOM 1536 C C . VAL A 1 193 ? -11.926 -2.867 -2.000 1.00 98.19 193 VAL A C 1
ATOM 1538 O O . VAL A 1 193 ? -12.962 -3.535 -1.961 1.00 98.19 193 VAL A O 1
ATOM 1541 N N . PHE A 1 194 ? -11.503 -2.176 -0.938 1.00 97.06 194 PHE A N 1
ATOM 1542 C CA . PHE A 1 194 ? -12.263 -2.187 0.315 1.00 97.06 194 PHE A CA 1
ATOM 1543 C C . PHE A 1 194 ? -13.669 -1.612 0.130 1.00 97.06 194 PHE A C 1
ATOM 1545 O O . PHE A 1 194 ? -14.633 -2.143 0.687 1.00 97.06 194 PHE A O 1
ATOM 1552 N N . TRP A 1 195 ? -13.820 -0.592 -0.714 1.00 95.75 195 TRP A N 1
ATOM 1553 C CA . TRP A 1 195 ? -15.111 -0.044 -1.104 1.00 95.75 195 TRP A CA 1
ATOM 1554 C C . TRP A 1 195 ? -15.967 -1.038 -1.893 1.00 95.75 195 TRP A C 1
ATOM 1556 O O . TRP A 1 195 ? -17.164 -1.143 -1.609 1.00 95.75 195 TRP A O 1
ATOM 1566 N N . ALA A 1 196 ? -15.386 -1.822 -2.806 1.00 96.81 196 ALA A N 1
ATOM 1567 C CA . ALA A 1 196 ? -16.094 -2.895 -3.509 1.00 96.81 196 ALA A CA 1
ATOM 1568 C C . ALA A 1 196 ? -16.667 -3.931 -2.522 1.00 96.81 196 ALA A C 1
ATOM 1570 O O . ALA A 1 196 ? -17.797 -4.397 -2.679 1.00 96.81 196 ALA A O 1
ATOM 1571 N N . PHE A 1 197 ? -15.952 -4.195 -1.423 1.00 95.88 197 PHE A N 1
ATOM 1572 C CA . PHE A 1 197 ? -16.435 -4.999 -0.294 1.00 95.88 197 PHE A CA 1
ATOM 1573 C C . PHE A 1 197 ? -17.244 -4.211 0.748 1.00 95.88 197 PHE A C 1
ATOM 1575 O O . PHE A 1 197 ? -17.534 -4.716 1.838 1.00 95.88 197 PHE A O 1
ATOM 1582 N N . ARG A 1 198 ? -17.633 -2.972 0.433 1.00 92.94 198 ARG A N 1
ATOM 1583 C CA . ARG A 1 198 ? -18.399 -2.050 1.286 1.00 92.94 198 ARG A CA 1
ATOM 1584 C C . ARG A 1 198 ? -17.786 -1.842 2.671 1.00 92.94 198 ARG A C 1
ATOM 1586 O O . ARG A 1 198 ? -18.525 -1.627 3.631 1.00 92.94 198 ARG A O 1
ATOM 1593 N N . TYR A 1 199 ? -16.463 -1.941 2.783 1.00 91.00 199 TYR A N 1
ATOM 1594 C CA . TYR A 1 199 ? -15.718 -1.871 4.040 1.00 91.00 199 TYR A CA 1
ATOM 1595 C C . TYR A 1 199 ? -16.165 -2.927 5.067 1.00 91.00 199 TYR A C 1
ATOM 1597 O O . TYR A 1 199 ? -16.065 -2.702 6.272 1.00 91.00 199 TYR A O 1
ATOM 1605 N N . LYS A 1 200 ? -16.673 -4.083 4.604 1.00 90.62 200 LYS A N 1
ATOM 1606 C CA . LYS A 1 200 ? -17.148 -5.189 5.458 1.00 90.62 200 LYS A CA 1
ATOM 1607 C C . LYS A 1 200 ? -16.222 -6.404 5.488 1.00 90.62 200 LYS A C 1
ATOM 1609 O O . LYS A 1 200 ? -16.352 -7.214 6.401 1.00 90.62 200 LYS A O 1
ATOM 1614 N N . ARG A 1 201 ? -15.319 -6.555 4.513 1.00 93.00 201 ARG A N 1
ATOM 1615 C CA . ARG A 1 201 ? -14.377 -7.683 4.425 1.00 93.00 201 ARG A CA 1
ATOM 1616 C C . ARG A 1 201 ? -12.938 -7.185 4.426 1.00 93.00 201 ARG A C 1
ATOM 1618 O O . ARG A 1 201 ? -12.614 -6.257 3.694 1.00 93.00 201 ARG A O 1
ATOM 1625 N N . TYR A 1 202 ? -12.118 -7.842 5.240 1.00 94.88 202 TYR A N 1
ATOM 1626 C CA . TYR A 1 202 ? -10.689 -7.572 5.437 1.00 94.88 202 TYR A CA 1
ATOM 1627 C C . TYR A 1 202 ? -9.921 -8.888 5.627 1.00 94.88 202 TYR A C 1
ATOM 1629 O O . TYR A 1 202 ? -8.962 -8.954 6.382 1.00 94.88 202 TYR A O 1
ATOM 1637 N N . ASP A 1 203 ? -10.400 -9.976 5.025 1.00 94.62 203 ASP A N 1
ATOM 1638 C CA . ASP A 1 203 ? -9.689 -11.254 5.046 1.00 94.62 203 ASP A CA 1
ATOM 1639 C C . ASP A 1 203 ? -8.416 -11.186 4.175 1.00 94.62 203 ASP A C 1
ATOM 1641 O O . ASP A 1 203 ? -8.127 -10.169 3.531 1.00 94.62 203 ASP A O 1
ATOM 1645 N N . ALA A 1 204 ? -7.629 -12.265 4.174 1.00 95.62 204 ALA A N 1
ATOM 1646 C CA . ALA A 1 204 ? -6.399 -12.345 3.387 1.00 95.62 204 ALA A CA 1
ATOM 1647 C C . ALA A 1 204 ? -6.661 -12.091 1.893 1.00 95.62 204 ALA A C 1
ATOM 1649 O O . ALA A 1 204 ? -5.926 -11.339 1.264 1.00 95.62 204 ALA A O 1
ATOM 1650 N N . ALA A 1 205 ? -7.755 -12.632 1.347 1.00 96.69 205 ALA A N 1
ATOM 1651 C CA . ALA A 1 205 ? -8.120 -12.449 -0.055 1.00 96.69 205 ALA A CA 1
ATOM 1652 C C . ALA A 1 205 ? -8.459 -10.985 -0.387 1.00 96.69 205 ALA A C 1
ATOM 1654 O O . ALA A 1 205 ? -7.938 -10.441 -1.360 1.00 96.69 205 ALA A O 1
ATOM 1655 N N . ALA A 1 206 ? -9.290 -10.322 0.427 1.00 97.25 206 ALA A N 1
ATOM 1656 C CA . ALA A 1 206 ? -9.616 -8.909 0.245 1.00 97.25 206 ALA A CA 1
ATOM 1657 C C . ALA A 1 206 ? -8.368 -8.023 0.367 1.00 97.25 206 ALA A C 1
ATOM 1659 O O . ALA A 1 206 ? -8.197 -7.090 -0.415 1.00 97.25 206 ALA A O 1
ATOM 1660 N N . SER A 1 207 ? -7.477 -8.346 1.306 1.00 98.00 207 SER A N 1
ATOM 1661 C CA . SER A 1 207 ? -6.220 -7.623 1.507 1.00 98.00 207 SER A CA 1
ATOM 1662 C C . SER A 1 207 ? -5.245 -7.818 0.341 1.00 98.00 207 SER A C 1
ATOM 1664 O O . SER A 1 207 ? -4.690 -6.839 -0.149 1.00 98.00 207 SER A O 1
ATOM 1666 N N . SER A 1 208 ? -5.086 -9.043 -0.173 1.00 98.12 208 SER A N 1
ATOM 1667 C CA . SER A 1 208 ? -4.292 -9.316 -1.379 1.00 98.12 208 SER A CA 1
ATOM 1668 C C . SER A 1 208 ? -4.829 -8.575 -2.597 1.00 98.12 208 SER A C 1
ATOM 1670 O O . SER A 1 208 ? -4.057 -7.935 -3.304 1.00 98.12 208 SER A O 1
ATOM 1672 N N . LEU A 1 209 ? -6.148 -8.586 -2.815 1.00 98.25 209 LEU A N 1
ATOM 1673 C CA . LEU A 1 209 ? -6.764 -7.814 -3.895 1.00 98.25 209 LEU A CA 1
ATOM 1674 C C . LEU A 1 209 ? -6.520 -6.309 -3.729 1.00 98.25 209 LEU A C 1
ATOM 1676 O O . LEU A 1 209 ? -6.228 -5.637 -4.714 1.00 98.25 209 LEU A O 1
ATOM 1680 N N . ALA A 1 210 ? -6.592 -5.784 -2.502 1.00 98.38 210 ALA A N 1
ATOM 1681 C CA . ALA A 1 210 ? -6.310 -4.377 -2.222 1.00 98.38 210 ALA A CA 1
ATOM 1682 C C . ALA A 1 210 ? -4.848 -4.017 -2.523 1.00 98.38 210 ALA A C 1
ATOM 1684 O O . ALA A 1 210 ? -4.586 -2.968 -3.108 1.00 98.38 210 ALA A O 1
ATOM 1685 N N . GLY A 1 211 ? -3.907 -4.902 -2.187 1.00 97.88 211 GLY A N 1
ATOM 1686 C CA . GLY A 1 211 ? -2.491 -4.732 -2.502 1.00 97.88 211 GLY A CA 1
ATOM 1687 C C . GLY A 1 211 ? -2.182 -4.793 -4.002 1.00 97.88 211 GLY A C 1
ATOM 1688 O O . GLY A 1 211 ? -1.406 -3.974 -4.496 1.00 97.88 211 GLY A O 1
ATOM 1689 N N . ILE A 1 212 ? -2.838 -5.696 -4.744 1.00 97.50 212 ILE A N 1
ATOM 1690 C CA . ILE A 1 212 ? -2.775 -5.732 -6.216 1.00 97.50 212 ILE A CA 1
ATOM 1691 C C . ILE A 1 212 ? -3.317 -4.419 -6.785 1.00 97.50 212 ILE A C 1
ATOM 1693 O O . ILE A 1 212 ? -2.654 -3.768 -7.585 1.00 97.50 212 ILE A O 1
ATOM 1697 N N . ALA A 1 213 ? -4.506 -3.990 -6.360 1.00 97.81 213 ALA A N 1
ATOM 1698 C CA . ALA A 1 213 ? -5.109 -2.767 -6.873 1.00 97.81 213 ALA A CA 1
ATOM 1699 C C . ALA A 1 213 ? -4.249 -1.528 -6.588 1.00 97.81 213 ALA A C 1
ATOM 1701 O O . ALA A 1 213 ? -4.138 -0.665 -7.455 1.00 97.81 213 ALA A O 1
ATOM 1702 N N . ALA A 1 214 ? -3.590 -1.457 -5.427 1.00 96.94 214 ALA A N 1
ATOM 1703 C CA . ALA A 1 214 ? -2.638 -0.389 -5.132 1.00 96.94 214 ALA A CA 1
ATOM 1704 C C . ALA A 1 214 ? -1.491 -0.329 -6.157 1.00 96.94 214 ALA A C 1
ATOM 1706 O O . ALA A 1 214 ? -1.173 0.756 -6.643 1.00 96.94 214 ALA A O 1
ATOM 1707 N N . GLN A 1 215 ? -0.940 -1.482 -6.560 1.00 93.88 215 GLN A N 1
ATOM 1708 C CA . GLN A 1 215 ? 0.075 -1.544 -7.618 1.00 93.88 215 GLN A CA 1
ATOM 1709 C C . GLN A 1 215 ? -0.469 -1.114 -8.978 1.00 93.88 215 GLN A C 1
ATOM 1711 O O . GLN A 1 215 ? 0.156 -0.321 -9.674 1.00 93.88 215 GLN A O 1
ATOM 1716 N N . PHE A 1 216 ? -1.650 -1.591 -9.367 1.00 93.75 216 PHE A N 1
ATOM 1717 C CA . PHE A 1 216 ? -2.225 -1.245 -10.671 1.00 93.75 216 PHE A CA 1
ATOM 1718 C C . PHE A 1 216 ? -2.565 0.237 -10.795 1.00 93.75 216 PHE A C 1
ATOM 1720 O O . PHE A 1 216 ? -2.443 0.805 -11.877 1.00 93.75 216 PHE A O 1
ATOM 1727 N N . PHE A 1 217 ? -2.959 0.881 -9.698 1.00 95.00 217 PHE A N 1
ATOM 1728 C CA . PHE A 1 217 ? -3.119 2.329 -9.682 1.00 95.00 217 PHE A CA 1
ATOM 1729 C C . PHE A 1 217 ? -1.768 3.043 -9.806 1.00 95.00 217 PHE A C 1
ATOM 1731 O O . PHE A 1 217 ? -1.704 4.110 -10.403 1.00 95.00 217 PHE A O 1
ATOM 1738 N N . TRP A 1 218 ? -0.676 2.454 -9.322 1.00 91.56 218 TRP A N 1
ATOM 1739 C CA . TRP A 1 218 ? 0.667 3.008 -9.487 1.00 91.56 218 TRP A CA 1
ATOM 1740 C C . TRP A 1 218 ? 1.239 2.843 -10.909 1.00 91.56 218 TRP A C 1
ATOM 1742 O O . TRP A 1 218 ? 1.950 3.727 -11.382 1.00 91.56 218 TRP A O 1
ATOM 1752 N N . VAL A 1 219 ? 0.868 1.782 -11.639 1.00 90.25 219 VAL A N 1
ATOM 1753 C CA . VAL A 1 219 ? 1.403 1.461 -12.982 1.00 90.25 219 VAL A CA 1
ATOM 1754 C C . VAL A 1 219 ? 1.394 2.636 -13.972 1.00 90.25 219 VAL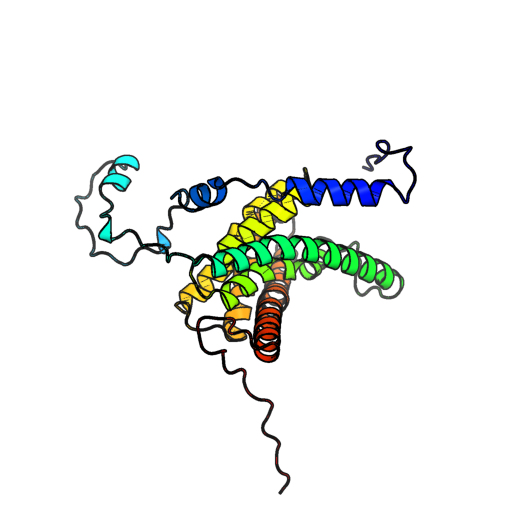 A C 1
ATOM 1756 O O . VAL A 1 219 ? 2.427 2.852 -14.600 1.00 90.25 219 VAL A O 1
ATOM 1759 N N . PRO A 1 220 ? 0.318 3.434 -14.149 1.00 90.69 220 PRO A N 1
ATOM 1760 C CA . PRO A 1 220 ? 0.349 4.573 -15.070 1.00 90.69 220 PRO A CA 1
ATOM 1761 C C . PRO A 1 220 ? 1.430 5.606 -14.726 1.00 90.69 220 PRO A C 1
ATOM 1763 O O . PRO A 1 220 ? 1.981 6.252 -15.617 1.00 90.69 220 PRO A O 1
ATOM 1766 N N . LEU A 1 221 ? 1.747 5.755 -13.439 1.00 88.69 221 LEU A N 1
ATOM 1767 C CA . LEU A 1 221 ? 2.765 6.681 -12.961 1.00 88.69 221 LEU A CA 1
ATOM 1768 C C . LEU A 1 221 ? 4.152 6.095 -13.167 1.00 88.69 221 LEU A C 1
ATOM 1770 O O . LEU A 1 221 ? 5.029 6.811 -13.636 1.00 88.69 221 LEU A O 1
ATOM 1774 N N . THR A 1 222 ? 4.342 4.801 -12.911 1.00 84.44 222 THR A N 1
ATOM 1775 C CA . THR A 1 222 ? 5.569 4.094 -13.299 1.00 84.44 222 THR A CA 1
ATOM 1776 C C . THR A 1 222 ? 5.800 4.216 -14.805 1.00 84.44 222 THR A C 1
ATOM 1778 O O . THR A 1 222 ? 6.855 4.675 -15.232 1.00 84.44 222 THR A O 1
ATOM 1781 N N . TYR A 1 223 ? 4.777 3.935 -15.612 1.00 85.62 223 TYR A N 1
ATOM 1782 C CA . TYR A 1 223 ? 4.840 4.006 -17.066 1.00 85.62 223 TYR A CA 1
ATOM 1783 C C . TYR A 1 223 ? 5.315 5.376 -17.561 1.00 85.62 223 TYR A C 1
ATOM 1785 O O . TYR A 1 223 ? 6.179 5.433 -18.432 1.00 85.62 223 TYR A O 1
ATOM 1793 N N . ALA A 1 224 ? 4.807 6.469 -16.983 1.00 86.19 224 ALA A N 1
ATOM 1794 C CA . ALA A 1 224 ? 5.177 7.829 -17.368 1.00 86.19 224 ALA A CA 1
ATOM 1795 C C . ALA A 1 224 ? 6.504 8.314 -16.749 1.00 86.19 224 ALA A C 1
ATOM 1797 O O . ALA A 1 224 ? 7.373 8.798 -17.472 1.00 86.19 224 ALA A O 1
ATOM 1798 N N . TYR A 1 225 ? 6.665 8.205 -15.426 1.00 82.62 225 TYR A N 1
ATOM 1799 C CA . TYR A 1 225 ? 7.794 8.786 -14.686 1.00 82.62 225 TYR A CA 1
ATOM 1800 C C . TYR A 1 225 ? 9.047 7.913 -14.698 1.00 82.62 225 TYR A C 1
ATOM 1802 O O . TYR A 1 225 ? 10.149 8.446 -14.787 1.00 82.62 225 TYR A O 1
ATOM 1810 N N . HIS A 1 226 ? 8.892 6.589 -14.646 1.00 78.38 226 HIS A N 1
ATOM 1811 C CA . HIS A 1 226 ? 10.013 5.644 -14.728 1.00 78.38 226 HIS A CA 1
ATOM 1812 C C . HIS A 1 226 ? 10.320 5.252 -16.177 1.00 78.38 226 HIS A C 1
ATOM 1814 O O . HIS A 1 226 ? 11.160 4.391 -16.434 1.00 78.38 226 HIS A O 1
ATOM 1820 N N . VAL A 1 227 ? 9.664 5.921 -17.135 1.00 82.94 227 VAL A N 1
ATOM 1821 C CA . VAL A 1 227 ? 9.914 5.785 -18.571 1.00 82.94 227 VAL A CA 1
ATOM 1822 C C . VAL A 1 227 ? 9.719 4.334 -19.039 1.00 82.94 227 VAL A C 1
ATOM 1824 O O . VAL A 1 227 ? 10.335 3.897 -20.005 1.00 82.94 227 VAL A O 1
ATOM 1827 N N . THR A 1 228 ? 8.839 3.561 -18.386 1.00 81.19 228 THR A N 1
ATOM 1828 C CA . THR A 1 228 ? 8.642 2.133 -18.702 1.00 81.19 228 THR A CA 1
ATOM 1829 C C . THR A 1 228 ? 8.109 1.917 -20.126 1.00 81.19 228 THR A C 1
ATOM 1831 O O . THR A 1 228 ? 8.251 0.836 -20.691 1.00 81.19 228 THR A O 1
ATOM 1834 N N . TYR A 1 229 ? 7.550 2.958 -20.749 1.00 84.06 229 TYR A N 1
ATOM 1835 C CA . TYR A 1 229 ? 7.038 2.928 -22.121 1.00 84.06 229 TYR A CA 1
ATOM 1836 C C . TYR A 1 229 ? 8.088 2.642 -23.206 1.00 84.06 229 TYR A C 1
ATOM 1838 O O . TYR A 1 229 ? 7.711 2.306 -24.326 1.00 84.06 229 TYR A O 1
ATOM 1846 N N . ILE A 1 230 ? 9.386 2.785 -22.911 1.00 87.94 230 ILE A N 1
ATOM 1847 C CA . ILE A 1 230 ? 10.462 2.480 -23.875 1.00 87.94 230 ILE A CA 1
ATOM 1848 C C . ILE A 1 230 ? 10.778 0.983 -23.956 1.00 87.94 230 ILE A C 1
ATOM 1850 O O . ILE A 1 230 ? 11.485 0.558 -24.868 1.00 87.94 230 ILE A O 1
ATOM 1854 N N . TYR A 1 231 ? 10.298 0.188 -22.997 1.00 85.44 231 TYR A N 1
ATOM 1855 C CA . TYR A 1 231 ? 10.581 -1.241 -22.936 1.00 85.44 231 TYR A CA 1
ATOM 1856 C C . TYR A 1 231 ? 9.618 -2.045 -23.821 1.00 85.44 231 TYR A C 1
ATOM 1858 O O . TYR A 1 231 ? 8.470 -1.645 -24.028 1.00 85.44 231 TYR A O 1
ATOM 1866 N N . PRO A 1 232 ? 10.058 -3.203 -24.350 1.00 88.62 232 PRO A N 1
ATOM 1867 C CA . PRO A 1 232 ? 9.205 -4.055 -25.169 1.00 88.62 232 PRO A CA 1
ATOM 1868 C C . PRO A 1 232 ? 8.024 -4.618 -24.367 1.00 88.62 232 PRO A C 1
ATOM 1870 O O . PRO A 1 232 ? 8.099 -4.803 -23.152 1.00 88.62 232 PRO A O 1
ATOM 1873 N N . LEU A 1 233 ? 6.941 -4.978 -25.062 1.00 86.19 233 LEU A N 1
ATOM 1874 C CA . LEU A 1 233 ? 5.726 -5.503 -24.428 1.00 86.19 233 LEU A CA 1
ATOM 1875 C C . LEU A 1 233 ? 5.975 -6.784 -23.614 1.00 86.19 233 LEU A C 1
ATOM 1877 O O . LEU A 1 233 ? 5.301 -7.005 -22.612 1.00 86.19 233 LEU A O 1
ATOM 1881 N N . SER A 1 234 ? 6.952 -7.605 -24.010 1.00 85.25 234 SER A N 1
ATOM 1882 C CA . SER A 1 234 ? 7.371 -8.783 -23.243 1.00 85.25 234 SER A CA 1
ATOM 1883 C C . SER A 1 234 ? 7.854 -8.407 -21.842 1.00 85.25 234 SER A C 1
ATOM 1885 O O . SER A 1 234 ? 7.439 -9.037 -20.875 1.00 85.25 234 SER A O 1
ATOM 1887 N N . PHE A 1 235 ? 8.654 -7.342 -21.734 1.00 85.12 235 PHE A N 1
ATOM 1888 C CA . PHE A 1 235 ? 9.147 -6.808 -20.467 1.00 85.12 235 PHE A CA 1
ATOM 1889 C C . PHE A 1 235 ? 8.005 -6.236 -19.619 1.00 85.12 235 PHE A C 1
ATOM 1891 O O . PHE A 1 235 ? 7.868 -6.588 -18.450 1.00 85.12 235 PHE A O 1
ATOM 1898 N N . ILE A 1 236 ? 7.144 -5.408 -20.221 1.00 85.50 236 ILE A N 1
ATOM 1899 C CA . ILE A 1 236 ? 5.986 -4.818 -19.530 1.00 85.50 236 ILE A CA 1
ATOM 1900 C C . ILE A 1 236 ? 5.049 -5.920 -19.016 1.00 85.50 236 ILE A C 1
ATOM 1902 O O . ILE A 1 236 ? 4.567 -5.853 -17.891 1.00 85.50 236 ILE A O 1
ATOM 1906 N N . GLY A 1 237 ? 4.817 -6.968 -19.812 1.00 86.25 237 GLY A N 1
ATOM 1907 C CA . GLY A 1 237 ? 4.010 -8.114 -19.402 1.00 86.25 237 GLY A CA 1
ATOM 1908 C C . GLY A 1 237 ? 4.581 -8.811 -18.168 1.00 86.25 237 GLY A C 1
ATOM 1909 O O . GLY A 1 237 ? 3.844 -9.082 -17.222 1.00 86.25 237 GLY A O 1
ATOM 1910 N N . THR A 1 238 ? 5.894 -9.054 -18.141 1.00 85.19 238 THR A N 1
ATOM 1911 C CA . THR A 1 238 ? 6.562 -9.640 -16.972 1.00 85.19 238 THR A CA 1
ATOM 1912 C C . THR A 1 238 ? 6.541 -8.722 -15.745 1.00 85.19 238 THR A C 1
ATOM 1914 O O . THR A 1 238 ? 6.330 -9.225 -14.644 1.00 85.19 238 THR A O 1
ATOM 1917 N N . ASP A 1 239 ? 6.663 -7.401 -15.916 1.00 84.31 239 ASP A N 1
ATOM 1918 C CA . ASP A 1 239 ? 6.562 -6.418 -14.823 1.00 84.31 239 ASP A CA 1
ATOM 1919 C C . ASP A 1 239 ? 5.148 -6.392 -14.219 1.00 84.31 239 ASP A C 1
ATOM 1921 O O . ASP A 1 239 ? 4.948 -6.414 -13.007 1.00 84.31 239 ASP A O 1
ATOM 1925 N N . LEU A 1 240 ? 4.113 -6.449 -15.056 1.00 89.06 240 LEU A N 1
ATOM 1926 C CA . LEU A 1 240 ? 2.741 -6.529 -14.557 1.00 89.06 240 LEU A CA 1
ATOM 1927 C C . LEU A 1 240 ? 2.508 -7.801 -13.733 1.00 89.06 240 LEU A C 1
ATOM 1929 O O . LEU A 1 240 ? 1.814 -7.757 -12.718 1.00 89.06 240 LEU A O 1
ATOM 1933 N N . VAL A 1 241 ? 3.105 -8.928 -14.128 1.00 89.81 241 VAL A N 1
ATOM 1934 C CA . VAL A 1 241 ? 3.018 -10.181 -13.367 1.00 89.81 241 VAL A CA 1
ATOM 1935 C C . VAL A 1 241 ? 3.738 -10.058 -12.023 1.00 89.81 241 VAL A C 1
ATOM 1937 O O . VAL A 1 241 ? 3.155 -10.420 -10.996 1.00 89.81 241 VAL A O 1
ATOM 1940 N N . THR A 1 242 ? 4.957 -9.510 -11.983 1.00 88.12 242 THR A N 1
ATOM 1941 C CA . THR A 1 242 ? 5.671 -9.291 -10.713 1.00 88.12 242 THR A CA 1
ATOM 1942 C C . THR A 1 242 ? 4.906 -8.335 -9.806 1.00 88.12 242 THR A C 1
ATOM 1944 O O . THR A 1 242 ? 4.798 -8.605 -8.613 1.00 88.12 242 THR A O 1
ATOM 1947 N N . ARG A 1 243 ? 4.270 -7.292 -10.349 1.00 90.19 243 ARG A N 1
ATOM 1948 C CA . ARG A 1 243 ? 3.396 -6.378 -9.595 1.00 90.19 243 ARG A CA 1
ATOM 1949 C C . ARG A 1 243 ? 2.133 -7.043 -9.061 1.00 90.19 243 ARG A C 1
ATOM 1951 O O . ARG A 1 243 ? 1.698 -6.696 -7.966 1.00 90.19 243 ARG A O 1
ATOM 1958 N N . VAL A 1 244 ? 1.548 -8.012 -9.769 1.00 93.00 244 VAL A N 1
ATOM 1959 C CA . VAL A 1 244 ? 0.433 -8.814 -9.231 1.00 93.00 244 VAL A CA 1
ATOM 1960 C C . VAL A 1 244 ? 0.901 -9.607 -8.013 1.00 93.00 244 VAL A C 1
ATOM 1962 O O . VAL A 1 244 ? 0.279 -9.522 -6.955 1.00 93.00 244 VAL A O 1
ATOM 1965 N N . PHE A 1 245 ? 2.001 -10.352 -8.128 1.00 92.94 245 PHE A N 1
ATOM 1966 C CA . PHE A 1 245 ? 2.501 -11.174 -7.021 1.00 92.94 245 PHE A CA 1
ATOM 1967 C C . PHE A 1 245 ? 3.000 -10.327 -5.849 1.00 92.94 245 PHE A C 1
ATOM 1969 O O . PHE A 1 245 ? 2.599 -10.542 -4.704 1.00 92.94 245 PHE A O 1
ATOM 1976 N N . GLY A 1 246 ? 3.821 -9.326 -6.143 1.00 90.81 246 GLY A N 1
ATOM 1977 C CA . GLY A 1 246 ? 4.365 -8.383 -5.181 1.00 90.81 246 GLY A CA 1
ATOM 1978 C C . GLY A 1 246 ? 3.290 -7.531 -4.512 1.00 90.81 246 GLY A C 1
ATOM 1979 O O . GLY A 1 246 ? 3.276 -7.393 -3.295 1.00 90.81 246 GLY A O 1
ATOM 1980 N N . GLY A 1 247 ? 2.286 -7.073 -5.260 1.00 94.75 247 GLY A N 1
ATOM 1981 C CA . GLY A 1 247 ? 1.124 -6.396 -4.691 1.00 94.75 247 GLY A CA 1
ATOM 1982 C C . GLY A 1 247 ? 0.286 -7.318 -3.803 1.00 94.75 247 GLY A C 1
ATOM 1983 O O . GLY A 1 247 ? -0.098 -6.933 -2.700 1.00 94.75 247 GLY A O 1
ATOM 1984 N N . ALA A 1 248 ? 0.025 -8.555 -4.226 1.00 96.69 248 ALA A N 1
ATOM 1985 C CA . ALA A 1 248 ? -0.769 -9.497 -3.440 1.00 96.69 248 ALA A CA 1
ATOM 1986 C C . ALA A 1 248 ? -0.102 -9.846 -2.104 1.00 96.69 248 ALA A C 1
ATOM 1988 O O . ALA A 1 248 ? -0.761 -9.833 -1.060 1.00 96.69 248 ALA A O 1
ATOM 1989 N N . VAL A 1 249 ? 1.192 -10.166 -2.152 1.00 95.69 249 VAL A N 1
ATOM 1990 C CA . VAL A 1 249 ? 1.973 -10.630 -1.003 1.00 95.69 249 VAL A CA 1
ATOM 1991 C C . VAL A 1 249 ? 2.555 -9.448 -0.234 1.00 95.69 249 VAL A C 1
ATOM 1993 O O . VAL A 1 249 ? 2.227 -9.262 0.937 1.00 95.69 249 VAL A O 1
ATOM 1996 N N . GLY A 1 250 ? 3.374 -8.638 -0.901 1.00 93.69 250 GLY A N 1
ATOM 1997 C CA . GLY A 1 250 ? 4.131 -7.523 -0.337 1.00 93.69 250 GLY A CA 1
ATOM 1998 C C . GLY A 1 250 ? 3.260 -6.375 0.161 1.00 93.69 250 GLY A C 1
ATOM 1999 O O . GLY A 1 250 ? 3.460 -5.906 1.273 1.00 93.69 250 GLY A O 1
ATOM 2000 N N . ASN A 1 251 ? 2.243 -5.962 -0.596 1.00 96.19 251 ASN A N 1
ATOM 2001 C CA . ASN A 1 251 ? 1.324 -4.920 -0.121 1.00 96.19 251 ASN A CA 1
ATOM 2002 C C . ASN A 1 251 ? 0.173 -5.513 0.698 1.00 96.19 251 ASN A C 1
ATOM 2004 O O . ASN A 1 251 ? -0.131 -5.061 1.803 1.00 96.19 251 ASN A O 1
ATOM 2008 N N . GLY A 1 252 ? -0.485 -6.530 0.143 1.00 97.25 252 GLY A N 1
ATOM 2009 C CA . GLY A 1 252 ? -1.713 -7.092 0.687 1.00 97.25 252 GLY A CA 1
ATOM 2010 C C . GLY A 1 252 ? -1.509 -7.890 1.970 1.00 97.25 252 GLY A C 1
ATOM 2011 O O . GLY A 1 252 ? -1.985 -7.499 3.038 1.00 97.25 252 GLY A O 1
ATOM 2012 N N . LEU A 1 253 ? -0.822 -9.030 1.865 1.00 97.06 253 LEU A N 1
ATOM 2013 C CA . LEU A 1 253 ? -0.658 -9.955 2.989 1.00 97.06 253 LEU A CA 1
ATOM 2014 C C . LEU A 1 253 ? 0.241 -9.391 4.087 1.00 97.06 253 LEU A C 1
ATOM 2016 O O . LEU A 1 253 ? -0.113 -9.522 5.256 1.00 97.06 253 LEU A O 1
ATOM 2020 N N . ILE A 1 254 ? 1.359 -8.742 3.747 1.00 96.62 254 ILE A N 1
ATOM 2021 C CA . ILE A 1 254 ? 2.220 -8.106 4.757 1.00 96.62 254 ILE A CA 1
ATOM 2022 C C . ILE A 1 254 ? 1.463 -6.974 5.459 1.00 96.62 254 ILE A C 1
ATOM 2024 O O . ILE A 1 254 ? 1.434 -6.944 6.689 1.00 96.62 254 ILE A O 1
ATOM 2028 N N . GLY A 1 255 ? 0.784 -6.089 4.717 1.00 96.88 255 GLY A N 1
ATOM 2029 C CA . GLY A 1 255 ? 0.000 -4.998 5.303 1.00 96.88 255 GLY A CA 1
ATOM 2030 C C . GLY A 1 255 ? -1.078 -5.500 6.271 1.00 96.88 255 GLY A C 1
ATOM 2031 O O . GLY A 1 255 ? -1.178 -5.023 7.403 1.00 96.88 255 GLY A O 1
ATOM 2032 N N . ALA A 1 256 ? -1.845 -6.519 5.874 1.00 96.75 256 ALA A N 1
ATOM 2033 C CA . ALA A 1 256 ? -2.839 -7.141 6.749 1.00 96.75 256 ALA A CA 1
ATOM 2034 C C . ALA A 1 256 ? -2.208 -7.905 7.923 1.00 96.75 256 ALA A C 1
ATOM 2036 O O . ALA A 1 256 ? -2.699 -7.815 9.048 1.00 96.75 256 ALA A O 1
ATOM 2037 N N . GLY A 1 257 ? -1.106 -8.619 7.690 1.00 96.88 257 GLY A N 1
ATOM 2038 C CA . GLY A 1 257 ? -0.375 -9.373 8.707 1.00 96.88 257 GLY A CA 1
ATOM 2039 C C . GLY A 1 257 ? 0.174 -8.474 9.814 1.00 96.88 257 GLY A C 1
ATOM 2040 O O . GLY A 1 257 ? -0.015 -8.769 10.994 1.00 96.88 257 GLY A O 1
ATOM 2041 N N . ILE A 1 258 ? 0.757 -7.328 9.449 1.00 96.69 258 ILE A N 1
ATOM 2042 C CA . ILE A 1 258 ? 1.171 -6.289 10.403 1.00 96.69 258 ILE A CA 1
ATOM 2043 C C . ILE A 1 258 ? -0.047 -5.767 11.173 1.00 96.69 258 ILE A C 1
ATOM 2045 O O . ILE A 1 258 ? 0.006 -5.635 12.395 1.00 96.69 258 ILE A O 1
ATOM 2049 N N . GLY A 1 259 ? -1.169 -5.528 10.489 1.00 96.06 259 GLY A N 1
ATOM 2050 C CA . GLY A 1 259 ? -2.416 -5.107 11.127 1.00 96.06 259 GLY A CA 1
ATOM 2051 C C . GLY A 1 259 ? -2.905 -6.101 12.184 1.00 96.06 259 GLY A C 1
ATOM 2052 O O . GLY A 1 259 ? -3.234 -5.704 13.302 1.00 96.06 259 GLY A O 1
ATOM 2053 N N . VAL A 1 260 ? -2.899 -7.398 11.870 1.00 94.75 260 VAL A N 1
ATOM 2054 C CA . VAL A 1 260 ? -3.235 -8.470 12.821 1.00 94.75 260 VAL A CA 1
ATOM 2055 C C . VAL A 1 260 ? -2.264 -8.480 14.001 1.00 94.75 260 VAL A C 1
ATOM 2057 O O . VAL A 1 260 ? -2.711 -8.539 15.147 1.00 94.75 260 VAL A O 1
ATOM 2060 N N . ALA A 1 261 ? -0.958 -8.376 13.746 1.00 95.25 261 ALA A N 1
ATOM 2061 C CA . ALA A 1 261 ? 0.059 -8.358 14.795 1.00 95.25 261 ALA A CA 1
ATOM 2062 C C . ALA A 1 261 ? -0.123 -7.172 15.758 1.00 95.25 261 ALA A C 1
ATOM 2064 O O . ALA A 1 261 ? -0.056 -7.357 16.973 1.00 95.25 261 ALA A O 1
ATOM 2065 N N . ILE A 1 262 ? -0.422 -5.976 15.239 1.00 94.56 262 ILE A N 1
ATOM 2066 C CA . ILE A 1 262 ? -0.705 -4.779 16.047 1.00 94.56 262 ILE A CA 1
ATOM 2067 C C . ILE A 1 262 ? -1.942 -4.991 16.925 1.00 94.56 262 ILE A C 1
ATOM 2069 O O . ILE A 1 262 ? -1.915 -4.679 18.117 1.00 94.56 262 ILE A O 1
ATOM 2073 N N . LEU A 1 263 ? -3.028 -5.529 16.361 1.00 91.56 263 LEU A N 1
ATOM 2074 C CA . LEU A 1 263 ? -4.262 -5.765 17.115 1.00 91.56 263 LEU A CA 1
ATOM 2075 C C . LEU A 1 263 ? -4.068 -6.825 18.207 1.00 91.56 263 LEU A C 1
ATOM 2077 O O . LEU A 1 263 ? -4.554 -6.650 19.325 1.00 91.56 263 LEU A O 1
ATOM 2081 N N . GLU A 1 264 ? -3.323 -7.890 17.917 1.00 91.69 264 GLU A N 1
ATOM 2082 C CA . GLU A 1 264 ? -3.006 -8.938 18.889 1.00 91.69 264 GLU A CA 1
ATOM 2083 C C . GLU A 1 264 ? -2.076 -8.427 20.000 1.00 91.69 264 GLU A C 1
ATOM 2085 O O . GLU A 1 264 ? -2.315 -8.697 21.179 1.00 91.69 264 GLU A O 1
ATOM 2090 N N . ALA A 1 265 ? -1.056 -7.636 19.658 1.00 91.81 265 ALA A N 1
ATOM 2091 C CA . ALA A 1 265 ? -0.188 -6.991 20.640 1.00 91.81 265 ALA A CA 1
ATOM 2092 C C . ALA A 1 265 ? -0.978 -6.034 21.547 1.00 91.81 265 ALA A C 1
ATOM 2094 O O . ALA A 1 265 ? -0.833 -6.076 22.769 1.00 91.81 265 ALA A O 1
ATOM 2095 N N . GLY A 1 266 ? -1.877 -5.233 20.968 1.00 89.19 266 GLY A N 1
ATOM 2096 C CA . GLY A 1 266 ? -2.778 -4.363 21.722 1.00 89.19 266 GLY A CA 1
ATOM 2097 C C . GLY A 1 266 ? -3.674 -5.142 22.681 1.00 89.19 266 GLY A C 1
ATOM 2098 O O . GLY A 1 266 ? -3.769 -4.787 23.855 1.00 89.19 266 GLY A O 1
ATOM 2099 N N . ARG A 1 267 ? -4.260 -6.253 22.217 1.00 91.00 267 ARG A N 1
ATOM 2100 C CA . ARG A 1 267 ? -5.091 -7.139 23.043 1.00 91.00 267 ARG A CA 1
ATOM 2101 C C . ARG A 1 267 ? -4.319 -7.683 24.246 1.00 91.00 267 ARG A C 1
ATOM 2103 O O . ARG A 1 267 ? -4.846 -7.669 25.355 1.00 91.00 267 ARG A O 1
ATOM 2110 N N . ARG A 1 268 ? -3.073 -8.127 24.044 1.00 92.06 268 ARG A N 1
ATOM 2111 C CA . ARG A 1 268 ? -2.194 -8.615 25.125 1.00 92.06 268 ARG A CA 1
ATOM 2112 C C . ARG A 1 268 ? -1.817 -7.520 26.119 1.00 92.06 268 ARG A C 1
ATOM 2114 O O . ARG A 1 268 ? -1.703 -7.799 27.305 1.00 92.06 268 ARG A O 1
ATOM 2121 N N . ALA A 1 269 ? -1.679 -6.283 25.651 1.00 89.94 269 ALA A N 1
ATOM 2122 C CA . ALA A 1 269 ? -1.426 -5.115 26.490 1.00 89.94 269 ALA A CA 1
ATOM 2123 C C . ALA A 1 269 ? -2.689 -4.564 27.189 1.00 89.94 269 ALA A C 1
ATOM 2125 O O . ALA A 1 269 ? -2.623 -3.521 27.836 1.00 89.94 269 ALA A O 1
ATOM 2126 N N . GLY A 1 270 ? -3.852 -5.214 27.044 1.00 84.00 270 GLY A N 1
ATOM 2127 C CA . GLY A 1 270 ? -5.120 -4.743 27.613 1.00 84.00 270 GLY A CA 1
ATOM 2128 C C . GLY A 1 270 ? -5.724 -3.530 26.891 1.00 84.00 270 GLY A C 1
ATOM 2129 O O . GLY A 1 270 ? -6.690 -2.939 27.375 1.00 84.00 270 GLY A O 1
ATOM 2130 N N . LEU A 1 271 ? -5.191 -3.156 25.724 1.00 80.75 271 LEU A N 1
ATOM 2131 C CA . LEU A 1 271 ? -5.694 -2.056 24.908 1.00 80.75 271 LEU A CA 1
ATOM 2132 C C . LEU A 1 271 ? -6.842 -2.541 24.019 1.00 80.75 271 LEU A C 1
ATOM 2134 O O . LEU A 1 271 ? -6.722 -3.512 23.270 1.00 80.75 271 LEU A O 1
ATOM 2138 N N . ARG A 1 272 ? -7.962 -1.817 24.037 1.00 68.50 272 ARG A N 1
ATOM 2139 C CA . ARG A 1 272 ? -9.059 -2.016 23.080 1.00 68.50 272 ARG A CA 1
ATOM 2140 C C . ARG A 1 272 ? -8.771 -1.228 21.801 1.00 68.50 272 ARG A C 1
ATOM 2142 O O . ARG A 1 272 ? -9.281 -0.126 21.618 1.00 68.50 272 ARG A O 1
ATOM 2149 N N . LEU A 1 273 ? -7.914 -1.777 20.940 1.00 64.62 273 LEU A N 1
ATOM 2150 C CA . LEU A 1 273 ? -7.643 -1.225 19.610 1.00 64.62 273 LEU A CA 1
ATOM 2151 C C . LEU A 1 273 ? -8.676 -1.760 18.603 1.00 64.62 273 LEU A C 1
ATOM 2153 O O . LEU A 1 273 ? -8.805 -2.968 18.429 1.00 64.62 273 LEU A O 1
ATOM 2157 N N . GLY A 1 274 ? -9.393 -0.859 17.926 1.00 54.50 274 GLY A N 1
ATOM 2158 C CA . GLY A 1 274 ? -10.299 -1.193 16.819 1.00 54.50 274 GLY A CA 1
ATOM 2159 C C . GLY A 1 274 ? -11.795 -1.203 17.167 1.00 54.50 274 GLY A C 1
ATOM 2160 O O . GLY A 1 274 ? -12.223 -1.642 18.229 1.00 54.50 274 GLY A O 1
ATOM 2161 N N . SER A 1 275 ? -12.599 -0.706 16.222 1.00 47.59 275 SER A N 1
ATOM 2162 C CA . SER A 1 275 ? -14.058 -0.502 16.321 1.00 47.59 275 SER A CA 1
ATOM 2163 C C . SER A 1 275 ? -14.899 -1.745 15.957 1.00 47.59 275 SER A C 1
ATOM 2165 O O . SER A 1 275 ? -16.124 -1.723 16.025 1.00 47.59 275 SER A O 1
ATOM 2167 N N . GLY A 1 276 ? -14.290 -2.869 15.569 1.00 45.47 276 GLY A N 1
ATOM 2168 C CA . GLY A 1 276 ? -15.055 -4.037 15.129 1.00 45.47 276 GLY A CA 1
ATOM 2169 C C . GLY A 1 276 ? -14.302 -5.344 15.289 1.00 45.47 276 GLY A C 1
ATOM 2170 O O . GLY A 1 276 ? -13.076 -5.360 15.204 1.00 45.47 276 GLY A O 1
ATOM 2171 N N . LYS A 1 277 ? -15.069 -6.426 15.500 1.00 43.75 277 LYS A N 1
ATOM 2172 C CA . LYS A 1 277 ? -14.594 -7.814 15.580 1.00 43.75 277 LYS A CA 1
ATOM 2173 C C . LYS A 1 277 ? -13.447 -8.055 14.585 1.00 43.75 277 LYS A C 1
ATOM 2175 O O . LYS A 1 277 ? -13.530 -7.668 13.410 1.00 43.75 277 LYS A O 1
ATOM 2180 N N . LEU A 1 278 ? -12.365 -8.649 15.088 1.00 48.81 278 LEU A N 1
ATOM 2181 C CA . LEU A 1 278 ? -11.273 -9.173 14.272 1.00 48.81 278 LEU A CA 1
ATOM 2182 C C . LEU A 1 278 ? -11.863 -10.095 13.191 1.00 48.81 278 LEU A C 1
ATOM 2184 O O . LEU A 1 278 ? -12.851 -10.778 13.474 1.00 48.81 278 LEU A O 1
ATOM 2188 N N . PRO A 1 279 ? -11.314 -10.116 11.967 1.00 49.22 279 PRO A N 1
ATOM 2189 C CA . PRO A 1 279 ? -11.654 -11.176 11.033 1.00 49.22 279 PRO A CA 1
ATOM 2190 C C . PRO A 1 279 ? -11.238 -12.496 11.693 1.00 49.22 279 PRO A C 1
ATOM 2192 O O . PRO A 1 279 ? -10.094 -12.616 12.135 1.00 49.22 279 PRO A O 1
ATOM 2195 N N . GLU A 1 280 ? -12.152 -13.461 11.796 1.00 43.56 280 GLU A N 1
ATOM 2196 C CA . GLU A 1 280 ? -11.763 -14.843 12.079 1.00 43.56 280 GLU A CA 1
ATOM 2197 C C . GLU A 1 280 ? -10.842 -15.277 10.941 1.00 43.56 280 GLU A C 1
ATOM 2199 O O . GLU A 1 280 ? -11.273 -15.440 9.798 1.00 43.56 280 GLU A O 1
ATOM 2204 N N . MET A 1 281 ? -9.544 -15.380 11.226 1.00 38.34 281 MET A N 1
ATOM 2205 C CA . MET A 1 281 ? -8.652 -16.085 10.320 1.00 38.34 281 MET A CA 1
ATOM 2206 C C . MET A 1 281 ? -9.018 -17.568 10.378 1.00 38.34 281 MET A C 1
ATOM 2208 O O . MET A 1 281 ? -9.365 -18.043 11.464 1.00 38.34 281 MET A O 1
ATOM 2212 N N . PRO A 1 282 ? -8.951 -18.300 9.250 1.00 37.12 282 PRO A N 1
ATOM 2213 C CA . PRO A 1 282 ? -9.152 -19.737 9.272 1.00 37.12 282 PRO A CA 1
ATOM 2214 C C . PRO A 1 282 ? -8.209 -20.327 10.320 1.00 37.12 282 PRO A C 1
ATOM 2216 O O . PRO A 1 282 ? -6.987 -20.189 10.225 1.00 37.12 282 PRO A O 1
ATOM 2219 N N . SER A 1 283 ? -8.791 -20.913 11.363 1.00 43.72 283 SER A N 1
ATOM 2220 C CA . SER A 1 283 ? -8.046 -21.657 12.366 1.00 43.72 283 SER A CA 1
ATOM 2221 C C . SER A 1 283 ? -7.248 -22.757 11.668 1.00 43.72 283 SER A C 1
ATOM 2223 O O . SER A 1 283 ? -7.725 -23.341 10.695 1.00 43.72 283 SER A O 1
ATOM 2225 N N . ALA A 1 284 ? -6.035 -22.996 12.170 1.00 44.59 284 ALA A N 1
ATOM 2226 C CA . ALA A 1 284 ? -5.099 -24.033 11.741 1.00 44.59 284 ALA A CA 1
ATOM 2227 C C . ALA A 1 284 ? -5.788 -25.352 11.322 1.00 44.59 284 ALA A C 1
ATOM 2229 O O . ALA A 1 284 ? -6.839 -25.687 11.878 1.00 44.59 284 ALA A O 1
ATOM 2230 N N . PRO A 1 285 ? -5.201 -26.112 10.373 1.00 48.00 285 PRO A N 1
ATOM 2231 C CA . PRO A 1 285 ? -5.819 -27.317 9.835 1.00 48.00 285 PRO A CA 1
ATOM 2232 C C . PRO A 1 285 ? -6.228 -28.258 10.965 1.00 48.00 285 PRO A C 1
ATOM 2234 O O . PRO A 1 285 ? -5.450 -28.517 11.887 1.00 48.00 285 PRO A O 1
ATOM 2237 N N . VAL A 1 286 ? -7.474 -28.729 10.871 1.00 51.97 286 VAL A N 1
ATOM 2238 C CA . VAL A 1 286 ? -8.083 -29.722 11.754 1.00 51.97 286 VAL A CA 1
ATOM 2239 C C . VAL A 1 286 ? -7.063 -30.826 11.999 1.00 51.97 286 VAL A C 1
ATOM 2241 O O . VAL A 1 286 ? -6.604 -31.490 11.068 1.00 51.97 286 VAL A O 1
ATOM 2244 N N . ARG A 1 287 ? -6.658 -30.965 13.261 1.00 46.81 287 ARG A N 1
ATOM 2245 C CA . ARG A 1 287 ? -5.783 -32.035 13.721 1.00 46.81 287 ARG A CA 1
ATOM 2246 C C . ARG A 1 287 ? -6.523 -33.336 13.407 1.00 46.81 287 ARG A C 1
ATOM 2248 O O . ARG A 1 287 ? -7.520 -33.627 14.056 1.00 46.81 287 ARG A O 1
ATOM 2255 N N . PHE A 1 288 ? -6.090 -34.059 12.374 1.00 52.94 288 PHE A N 1
ATOM 2256 C CA . PHE A 1 288 ? -6.582 -35.406 12.102 1.00 52.94 288 PHE A CA 1
ATOM 2257 C C . PHE A 1 288 ? -6.263 -36.256 13.333 1.00 52.94 288 PHE A C 1
ATOM 2259 O O . PHE A 1 288 ? -5.105 -36.611 13.570 1.00 52.94 288 PHE A O 1
ATOM 2266 N N . GLU A 1 289 ? -7.279 -36.523 14.151 1.00 51.50 289 GLU A N 1
ATOM 2267 C CA . GLU A 1 289 ? -7.229 -37.625 15.099 1.00 51.50 289 GLU A CA 1
ATOM 2268 C C . GLU A 1 289 ? -7.060 -38.899 14.274 1.00 51.50 289 GLU A C 1
ATOM 2270 O O . GLU A 1 289 ? -7.865 -39.209 13.395 1.00 51.50 289 GLU A O 1
ATOM 2275 N N . ARG A 1 290 ? -5.929 -39.575 14.490 1.00 53.22 290 ARG A N 1
ATOM 2276 C CA . ARG A 1 290 ? -5.693 -40.904 13.936 1.00 53.22 290 ARG A CA 1
ATOM 2277 C C . ARG A 1 290 ? -6.704 -41.840 14.593 1.00 53.22 290 ARG A C 1
ATOM 2279 O O . ARG A 1 290 ? -6.686 -41.959 15.818 1.00 53.22 290 ARG A O 1
ATOM 2286 N N . ALA A 1 291 ? -7.565 -42.436 13.775 1.00 60.81 291 ALA A N 1
ATOM 2287 C CA . ALA A 1 291 ? -8.292 -43.651 14.120 1.00 60.81 291 ALA A CA 1
ATOM 2288 C C . ALA A 1 291 ? -7.331 -44.847 14.139 1.00 60.81 291 ALA A C 1
ATOM 2290 O O . ALA A 1 291 ? -6.352 -44.818 13.351 1.00 60.81 291 ALA A O 1
#

Secondary structure (DSSP, 8-state):
-------S-----TTTHHHHHHHHHHHHGGG--TTHHHHTTS--S--GGG----------TT----HHHHHHHS-TTTS--PPPPPHHHHHHHHHHHHHHHHHHHHHHHHHHHHHHHHHTT-TT--TTS-HHHHHHHTTTTTHHHHHHHHHH-STTHHHHHHHHHHHHHHHHHGGGGGGGGGHHHHHHHHHHHHHHTTT---SHHHHHHHHHHHHHHHHHHHHHHS-GGGS-HHHHHHHHHHHHHHIIIIIIIHHHHHHHHHHHHHHHTT----SS-------S-------